Protein AF-A0A9N9I442-F1 (afdb_monomer)

Organism: NCBI:txid1433469

Solvent-accessible surface area (backbone atoms only — not comparable to full-atom values): 19842 Å² total; per-residue (Å²): 132,86,50,49,64,60,51,36,54,52,50,50,54,40,41,77,74,67,53,76,87,42,53,60,56,52,46,52,51,47,57,76,35,41,98,44,36,94,80,47,38,68,45,53,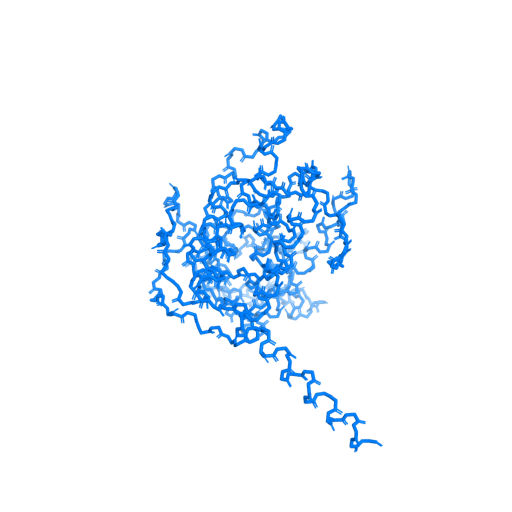51,53,26,52,52,66,73,42,75,90,55,53,72,68,57,47,51,25,47,36,48,42,51,68,38,32,46,89,44,85,60,72,60,55,55,55,58,54,49,50,39,61,74,54,42,94,51,27,71,58,41,56,43,51,23,51,50,57,49,50,60,52,50,56,58,66,44,74,82,68,71,93,69,81,83,73,95,55,101,81,66,86,82,80,77,87,56,74,46,74,63,77,46,19,68,37,51,54,47,44,42,60,74,73,43,55,75,91,35,68,62,37,45,54,53,47,51,47,45,48,53,21,55,47,23,50,46,42,40,65,72,67,70,58,40,81,79,48,66,82,38,66,82,53,46,60,55,52,54,34,52,49,38,50,52,50,53,73,69,57,83,82,53,72,84,50,48,79,66,48,31,55,38,71,50,58,89,62,48,38,60,40,59,33,26,47,54,25,54,72,72,74,41,86,57,79,46,78,78,67,61,88,62,90,68,89,56,82,57,64,79,83,80,82,73,79,86,68,84,82,84,77,56,70,69,59,55,50,52,43,51,55,50,52,52,52,50,50,51,50,51,68,74,49,53,87,74,38,71,87,69,34,27,71,58,37,49,50,54,50,53,58,49,48,55,53,39,52,77,72,41,54,58,60,56,48,50,53,52,52,53,53,53,51,53,54,53,51,59,56,63,74,76,110

Nearest PDB structures (foldseek):
  3e4b-assembly4_D  TM=2.519E-01  e=5.902E+00  Pseudomonas fluorescens

Structure (mmCIF, N/CA/C/O backbone):
data_AF-A0A9N9I442-F1
#
_entry.id   AF-A0A9N9I442-F1
#
loop_
_atom_site.group_PDB
_atom_site.id
_atom_site.type_symbol
_atom_site.label_atom_id
_atom_site.label_alt_id
_atom_site.label_comp_id
_atom_site.label_asym_id
_atom_site.label_entity_id
_atom_site.label_seq_id
_atom_site.pdbx_PDB_ins_code
_atom_site.Cartn_x
_atom_site.Cartn_y
_atom_site.Cartn_z
_atom_site.occupancy
_atom_site.B_iso_or_equiv
_atom_site.auth_seq_id
_atom_site.auth_comp_id
_atom_site.auth_asym_id
_atom_site.auth_atom_id
_atom_site.pdbx_PDB_model_num
ATOM 1 N N . MET A 1 1 ? 16.700 -9.754 -34.962 1.00 76.06 1 MET A N 1
ATOM 2 C CA . MET A 1 1 ? 16.519 -8.808 -33.835 1.00 76.06 1 MET A CA 1
ATOM 3 C C . MET A 1 1 ? 17.785 -7.990 -33.701 1.00 76.06 1 MET A C 1
ATOM 5 O O . MET A 1 1 ? 18.840 -8.604 -33.821 1.00 76.06 1 MET A O 1
ATOM 9 N N . PRO A 1 2 ? 17.693 -6.672 -33.468 1.00 83.94 2 PRO A N 1
ATOM 10 C CA . PRO A 1 2 ? 18.871 -5.817 -33.449 1.00 83.94 2 PRO A CA 1
ATOM 11 C C . PRO A 1 2 ? 19.822 -6.203 -32.312 1.00 83.94 2 PRO A C 1
ATOM 13 O O . PRO A 1 2 ? 19.382 -6.611 -31.227 1.00 83.94 2 PRO A O 1
ATOM 16 N N . THR A 1 3 ? 21.125 -6.136 -32.564 1.00 90.19 3 THR A N 1
ATOM 17 C CA . THR A 1 3 ? 22.154 -6.378 -31.541 1.00 90.19 3 THR A CA 1
ATOM 18 C C . THR A 1 3 ? 22.274 -5.186 -30.587 1.00 90.19 3 THR A C 1
ATOM 20 O O . THR A 1 3 ? 21.888 -4.071 -30.923 1.00 90.19 3 THR A O 1
ATOM 23 N N . VAL A 1 4 ? 22.807 -5.398 -29.376 1.00 90.56 4 VAL A N 1
ATOM 24 C CA . VAL A 1 4 ? 23.055 -4.293 -28.421 1.00 90.56 4 VAL A CA 1
ATOM 25 C C . VAL A 1 4 ? 23.962 -3.232 -29.051 1.00 90.56 4 VAL A C 1
ATOM 27 O O . VAL A 1 4 ? 23.710 -2.043 -28.880 1.00 90.56 4 VAL A O 1
ATOM 30 N N . LYS A 1 5 ? 24.962 -3.666 -29.832 1.00 91.94 5 LYS A N 1
ATOM 31 C CA . LYS A 1 5 ? 25.870 -2.790 -30.578 1.00 91.94 5 LYS A CA 1
ATOM 32 C C . LYS A 1 5 ? 25.124 -1.944 -31.612 1.00 91.94 5 LYS A C 1
ATOM 34 O O . LYS A 1 5 ? 25.251 -0.732 -31.576 1.00 91.94 5 LYS A O 1
ATOM 39 N N . GLU A 1 6 ? 24.281 -2.556 -32.445 1.00 93.00 6 GLU A N 1
ATOM 40 C CA . GLU A 1 6 ? 23.463 -1.818 -33.423 1.00 93.00 6 GLU A CA 1
ATOM 41 C C . GLU A 1 6 ? 22.561 -0.767 -32.759 1.00 93.00 6 GLU A C 1
ATOM 43 O O . GLU A 1 6 ? 22.416 0.338 -33.277 1.00 93.00 6 GLU A O 1
ATOM 48 N N . ILE A 1 7 ? 21.962 -1.091 -31.606 1.00 92.06 7 ILE A N 1
ATOM 49 C CA . ILE A 1 7 ? 21.136 -0.135 -30.855 1.00 92.06 7 ILE A CA 1
ATOM 50 C C . ILE A 1 7 ? 22.005 1.005 -30.304 1.00 92.06 7 ILE A C 1
ATOM 52 O O . ILE A 1 7 ? 21.599 2.161 -30.385 1.00 92.06 7 ILE A O 1
ATOM 56 N N . ILE A 1 8 ? 23.192 0.704 -29.766 1.00 92.94 8 ILE A N 1
ATOM 57 C CA . ILE A 1 8 ? 24.133 1.721 -29.269 1.00 92.94 8 ILE A CA 1
ATOM 58 C C . ILE A 1 8 ? 24.573 2.649 -30.401 1.00 92.94 8 ILE A C 1
ATOM 60 O O . ILE A 1 8 ? 24.513 3.861 -30.221 1.00 92.94 8 ILE A O 1
ATOM 64 N N . ASP A 1 9 ? 24.959 2.106 -31.558 1.00 93.62 9 ASP A N 1
ATOM 65 C CA . ASP A 1 9 ? 25.427 2.890 -32.705 1.00 93.62 9 ASP A CA 1
ATOM 66 C C . ASP A 1 9 ? 24.344 3.891 -33.149 1.00 93.62 9 ASP A C 1
ATOM 68 O O . ASP A 1 9 ? 24.610 5.085 -33.292 1.00 93.62 9 ASP A O 1
ATOM 72 N N . ARG A 1 10 ? 23.082 3.444 -33.237 1.00 93.50 10 ARG A N 1
ATOM 73 C CA . ARG A 1 10 ? 21.939 4.321 -33.546 1.00 93.50 10 ARG A CA 1
ATOM 74 C C . ARG A 1 10 ? 21.633 5.338 -32.450 1.00 93.50 10 ARG A C 1
ATOM 76 O O . ARG A 1 10 ? 21.325 6.486 -32.757 1.00 93.50 10 ARG A O 1
ATOM 83 N N . LEU A 1 11 ? 21.712 4.955 -31.175 1.00 93.06 11 LEU A N 1
ATOM 84 C CA . LEU A 1 11 ? 21.540 5.904 -30.072 1.00 93.06 11 LEU A CA 1
ATOM 85 C C . LEU A 1 11 ? 22.638 6.973 -30.089 1.00 93.06 11 LEU A C 1
ATOM 87 O O . LEU A 1 11 ? 22.348 8.134 -29.817 1.00 93.06 11 LEU A O 1
ATOM 91 N N . GLN A 1 12 ? 23.868 6.611 -30.451 1.00 92.50 12 GLN A N 1
ATOM 92 C CA . GLN A 1 12 ? 24.980 7.548 -30.560 1.00 92.50 12 GLN A CA 1
ATOM 93 C C . GLN A 1 12 ? 24.790 8.531 -31.722 1.00 92.50 12 GLN A C 1
ATOM 95 O O . GLN A 1 12 ? 25.044 9.721 -31.553 1.00 92.50 12 GLN A O 1
ATOM 100 N N . GLU A 1 13 ? 24.287 8.065 -32.870 1.00 94.31 13 GLU A N 1
ATOM 101 C CA . GLU A 1 13 ? 23.871 8.943 -33.973 1.00 94.31 13 GLU A CA 1
ATOM 102 C C . GLU A 1 13 ? 22.811 9.952 -33.509 1.00 94.31 13 GLU A C 1
ATOM 104 O O . GLU A 1 13 ? 22.954 11.148 -33.751 1.00 94.31 13 GLU A O 1
ATOM 109 N N . LEU A 1 14 ? 21.785 9.497 -32.782 1.00 93.56 14 LEU A N 1
ATOM 110 C CA . LEU A 1 14 ? 20.742 10.377 -32.248 1.00 93.56 14 LEU A CA 1
ATOM 111 C C . LEU A 1 14 ? 21.300 11.389 -31.238 1.00 93.56 14 LEU A C 1
ATOM 113 O O . LEU A 1 14 ? 20.942 12.565 -31.300 1.00 93.56 14 LEU A O 1
ATOM 117 N N . LEU A 1 15 ? 22.189 10.962 -30.335 1.00 91.75 15 LEU A N 1
ATOM 118 C CA . LEU A 1 15 ? 22.870 11.852 -29.386 1.00 91.75 15 LEU A CA 1
ATOM 119 C C . LEU A 1 15 ? 23.632 12.966 -30.117 1.00 91.75 15 LEU A C 1
ATOM 121 O O . LEU A 1 15 ? 23.538 14.130 -29.731 1.00 91.75 15 LEU A O 1
ATOM 125 N N . ASN A 1 16 ? 24.331 12.629 -31.205 1.00 93.00 16 ASN A N 1
ATOM 126 C CA . ASN A 1 16 ? 25.058 13.603 -32.025 1.00 93.00 16 ASN A CA 1
ATOM 127 C C . ASN A 1 16 ? 24.121 14.606 -32.724 1.00 93.00 16 ASN A C 1
ATOM 129 O O . ASN A 1 16 ? 24.543 15.713 -33.047 1.00 93.00 16 ASN A O 1
ATOM 133 N N . LEU A 1 17 ? 22.851 14.240 -32.927 1.00 95.00 17 LEU A N 1
ATOM 134 C CA . LEU A 1 17 ? 21.798 15.109 -33.461 1.00 95.00 17 LEU A CA 1
ATOM 135 C C . LEU A 1 17 ? 21.053 15.904 -32.370 1.00 95.00 17 LEU A C 1
ATOM 137 O O . LEU A 1 17 ? 20.087 16.601 -32.673 1.00 95.00 17 LEU A O 1
ATOM 141 N N . GLY A 1 18 ? 21.480 15.815 -31.105 1.00 91.88 18 GLY A N 1
ATOM 142 C CA . GLY A 1 18 ? 20.891 16.552 -29.983 1.00 91.88 18 GLY A CA 1
ATOM 143 C C . GLY A 1 18 ? 19.766 15.820 -29.248 1.00 91.88 18 GLY A C 1
ATOM 144 O O . GLY A 1 18 ? 19.111 16.413 -28.391 1.00 91.88 18 GLY A O 1
ATOM 145 N N . PHE A 1 19 ? 19.532 14.536 -29.538 1.00 91.75 19 PHE A N 1
ATOM 146 C CA . PHE A 1 19 ? 18.636 13.715 -28.724 1.00 91.75 19 PHE A CA 1
ATOM 147 C C . PHE A 1 19 ? 19.164 13.620 -27.290 1.00 91.75 19 PHE A C 1
ATOM 149 O O . PHE A 1 19 ? 20.348 13.379 -27.074 1.00 91.75 19 PHE A O 1
ATOM 156 N N . ASN A 1 20 ? 18.279 13.754 -26.303 1.00 89.94 20 ASN A N 1
ATOM 157 C CA . ASN A 1 20 ? 18.624 13.575 -24.898 1.00 89.94 20 ASN A CA 1
ATOM 158 C C . ASN A 1 20 ? 17.823 12.399 -24.312 1.00 89.94 20 ASN A C 1
ATOM 160 O O . ASN A 1 20 ? 16.612 12.536 -24.114 1.00 89.94 20 ASN A O 1
ATOM 164 N N . PRO A 1 21 ? 18.455 11.248 -24.020 1.00 89.44 21 PRO A N 1
ATOM 165 C CA . PRO A 1 21 ? 17.778 10.079 -23.477 1.00 89.44 21 PRO A CA 1
ATOM 166 C C . PRO A 1 21 ? 17.504 10.293 -21.989 1.00 89.44 21 PRO A C 1
ATOM 168 O O . PRO A 1 21 ? 18.195 9.727 -21.144 1.00 89.44 21 PRO A O 1
ATOM 171 N N . THR A 1 22 ? 16.527 11.132 -21.645 1.00 93.81 22 THR A N 1
ATOM 172 C CA . THR A 1 22 ? 16.118 11.380 -20.254 1.00 93.81 22 THR A CA 1
ATOM 173 C C . THR A 1 22 ? 15.490 10.130 -19.627 1.00 93.81 22 THR A C 1
ATOM 175 O O . THR A 1 22 ? 15.156 9.167 -20.315 1.00 93.81 22 THR A O 1
ATOM 178 N N . ASN A 1 23 ? 15.343 10.106 -18.297 1.00 94.50 23 ASN A N 1
ATOM 179 C CA . ASN A 1 23 ? 14.738 8.958 -17.602 1.00 94.50 23 ASN A CA 1
ATOM 180 C C . ASN A 1 23 ? 13.305 8.692 -18.085 1.00 94.50 23 ASN A C 1
ATOM 182 O O . ASN A 1 23 ? 12.902 7.542 -18.227 1.00 94.50 23 ASN A O 1
ATOM 186 N N . GLU A 1 24 ? 12.570 9.771 -18.351 1.00 93.50 24 GLU A N 1
ATOM 187 C CA . GLU A 1 24 ? 11.225 9.752 -18.917 1.00 93.50 24 GLU A CA 1
ATOM 188 C C . GLU A 1 24 ? 11.213 9.104 -20.299 1.00 93.50 24 GLU A C 1
ATOM 190 O O . GLU A 1 24 ? 10.500 8.130 -20.501 1.00 93.50 24 GLU A O 1
ATOM 195 N N . VAL A 1 25 ? 12.081 9.556 -21.207 1.00 93.94 25 VAL A N 1
ATOM 196 C CA . VAL A 1 25 ? 12.161 9.003 -22.565 1.00 93.94 25 VAL A CA 1
ATOM 197 C C . VAL A 1 25 ? 12.494 7.510 -22.543 1.00 93.94 25 VAL A C 1
ATOM 199 O O . VAL A 1 25 ? 11.912 6.730 -23.294 1.00 93.94 25 VAL A O 1
ATOM 202 N N . ILE A 1 26 ? 13.407 7.083 -21.667 1.00 94.75 26 ILE A N 1
ATOM 203 C CA . ILE A 1 26 ? 13.744 5.661 -21.517 1.00 94.75 26 ILE A CA 1
ATOM 204 C C . ILE A 1 26 ? 12.524 4.864 -21.043 1.00 94.75 26 ILE A C 1
ATOM 206 O O . ILE A 1 26 ? 12.245 3.797 -21.587 1.00 94.75 26 ILE A O 1
ATOM 210 N N . LEU A 1 27 ? 11.787 5.370 -20.052 1.00 94.94 27 LEU A N 1
ATOM 211 C CA . LEU A 1 27 ? 10.569 4.725 -19.570 1.00 94.94 27 LEU A CA 1
ATOM 212 C C . LEU A 1 27 ? 9.494 4.644 -20.662 1.00 94.94 27 LEU A C 1
ATOM 214 O O . LEU A 1 27 ? 8.894 3.583 -20.828 1.00 94.94 27 LEU A O 1
ATOM 218 N N . ASP A 1 28 ? 9.274 5.721 -21.412 1.00 93.44 28 ASP A N 1
ATOM 219 C CA . ASP A 1 28 ? 8.287 5.769 -22.494 1.00 93.44 28 ASP A CA 1
ATOM 220 C C . ASP A 1 28 ? 8.635 4.752 -23.596 1.00 93.44 28 ASP A C 1
ATOM 222 O O . ASP A 1 28 ? 7.759 4.070 -24.130 1.00 93.44 28 ASP A O 1
ATOM 226 N N . ILE A 1 29 ? 9.928 4.550 -23.878 1.00 93.81 29 ILE A N 1
ATOM 227 C CA . ILE A 1 29 ? 10.396 3.475 -24.763 1.00 93.81 29 ILE A CA 1
ATOM 228 C C . ILE A 1 29 ? 10.062 2.098 -24.170 1.00 93.81 29 ILE A C 1
ATOM 230 O O . ILE A 1 29 ? 9.551 1.235 -24.883 1.00 93.81 29 ILE A O 1
ATOM 234 N N . LEU A 1 30 ? 10.300 1.859 -22.876 1.00 94.44 30 LEU A N 1
ATOM 235 C CA . LEU A 1 30 ? 9.930 0.583 -22.245 1.00 94.44 30 LEU A CA 1
ATOM 236 C C . LEU A 1 30 ? 8.417 0.328 -22.308 1.00 94.44 30 LEU A C 1
ATOM 238 O O . LEU A 1 30 ? 8.005 -0.804 -22.560 1.00 94.44 30 LEU A O 1
ATOM 242 N N . GLN A 1 31 ? 7.599 1.367 -22.125 1.00 92.06 31 GLN A N 1
ATOM 243 C CA . GLN A 1 31 ? 6.146 1.292 -22.276 1.00 92.06 31 GLN A CA 1
ATOM 244 C C . GLN A 1 31 ? 5.742 0.980 -23.721 1.00 92.06 31 GLN A C 1
ATOM 246 O O . GLN A 1 31 ? 4.912 0.103 -23.941 1.00 92.06 31 GLN A O 1
ATOM 251 N N . LEU A 1 32 ? 6.370 1.616 -24.716 1.00 93.19 32 LEU A N 1
ATOM 252 C CA . LEU A 1 32 ? 6.124 1.328 -26.134 1.00 93.19 32 LEU A CA 1
ATOM 253 C C . LEU A 1 32 ? 6.374 -0.151 -26.471 1.00 93.19 32 LEU A C 1
ATOM 255 O O . LEU A 1 32 ? 5.672 -0.743 -27.293 1.00 93.19 32 LEU A O 1
ATOM 259 N N . PHE A 1 33 ? 7.358 -0.766 -25.814 1.00 92.62 33 PHE A N 1
ATOM 260 C CA . PHE A 1 33 ? 7.697 -2.175 -25.984 1.00 92.62 33 PHE A CA 1
ATOM 261 C C . PHE A 1 33 ? 7.046 -3.108 -24.952 1.00 92.62 33 PHE A C 1
ATOM 263 O O . PHE A 1 33 ? 7.450 -4.268 -24.907 1.00 92.62 33 PHE A O 1
ATOM 270 N N . GLU A 1 34 ? 6.035 -2.682 -24.176 1.00 90.19 34 GLU A N 1
ATOM 271 C CA . GLU A 1 34 ? 5.492 -3.426 -23.018 1.00 90.19 34 GLU A CA 1
ATOM 272 C C . GLU A 1 34 ? 5.227 -4.919 -23.299 1.00 90.19 34 GLU A C 1
ATOM 274 O O . GLU A 1 34 ? 5.687 -5.793 -22.565 1.00 90.19 34 GLU A O 1
ATOM 279 N N . ASN A 1 35 ? 4.587 -5.234 -24.430 1.00 90.31 35 ASN A N 1
ATOM 280 C CA . ASN A 1 35 ? 4.194 -6.597 -24.806 1.00 90.31 35 ASN A CA 1
ATOM 281 C C . ASN A 1 35 ? 5.366 -7.422 -25.374 1.00 90.31 35 ASN A C 1
ATOM 283 O O . ASN A 1 35 ? 5.234 -8.612 -25.649 1.00 90.31 35 ASN A O 1
ATOM 287 N N . ARG A 1 36 ? 6.523 -6.788 -25.589 1.00 92.06 36 ARG A N 1
ATOM 288 C CA . ARG A 1 36 ? 7.737 -7.372 -26.178 1.00 92.06 36 ARG A CA 1
ATOM 289 C C . ARG A 1 36 ? 8.956 -7.253 -25.264 1.00 92.06 36 ARG A C 1
ATOM 291 O O . ARG A 1 36 ? 10.039 -7.681 -25.670 1.00 92.06 36 ARG A O 1
ATOM 298 N N . LEU A 1 37 ? 8.806 -6.733 -24.041 1.00 93.44 37 LEU A N 1
ATOM 299 C CA . LEU A 1 37 ? 9.912 -6.539 -23.096 1.00 93.44 37 LEU A CA 1
ATOM 300 C C . LEU A 1 37 ? 10.686 -7.833 -22.820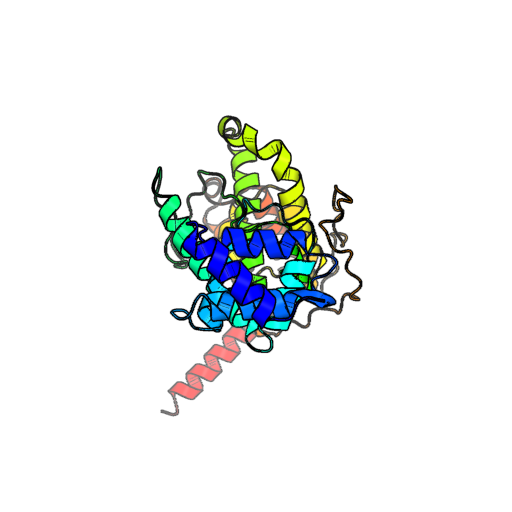 1.00 93.44 37 LEU A C 1
ATOM 302 O O . LEU A 1 37 ? 11.910 -7.803 -22.748 1.00 93.44 37 LEU A O 1
ATOM 306 N N . ASN A 1 38 ? 10.008 -8.983 -22.792 1.00 90.50 38 ASN A N 1
ATOM 307 C CA . ASN A 1 38 ? 10.656 -10.291 -22.636 1.00 90.50 38 ASN A CA 1
ATOM 308 C C . ASN A 1 38 ? 11.609 -10.666 -23.784 1.00 90.50 38 ASN A C 1
ATOM 310 O O . ASN A 1 38 ? 12.452 -11.539 -23.604 1.00 90.50 38 ASN A O 1
ATOM 314 N N . HIS A 1 39 ? 11.477 -10.040 -24.956 1.00 90.62 39 HIS A N 1
ATOM 315 C CA . HIS A 1 39 ? 12.300 -10.331 -26.130 1.00 90.62 39 HIS A CA 1
ATOM 316 C C . HIS A 1 39 ? 13.378 -9.274 -26.384 1.00 90.62 39 HIS A C 1
ATOM 318 O O . HIS A 1 39 ? 14.464 -9.616 -26.845 1.00 90.62 39 HIS A O 1
ATOM 324 N N . ILE A 1 40 ? 13.076 -7.995 -26.131 1.00 93.50 40 ILE A N 1
ATOM 325 C CA . ILE A 1 40 ? 13.961 -6.876 -26.495 1.00 93.50 40 ILE A CA 1
ATOM 326 C C . ILE A 1 40 ? 14.383 -5.997 -25.312 1.00 93.50 40 ILE A C 1
ATOM 328 O O . ILE A 1 40 ? 15.372 -5.276 -25.418 1.00 93.50 40 ILE A O 1
ATOM 332 N N . GLY A 1 41 ? 13.679 -6.066 -24.179 1.00 93.75 41 GLY A N 1
ATOM 333 C CA . GLY A 1 41 ? 13.849 -5.134 -23.064 1.00 93.75 41 GLY A CA 1
ATOM 334 C C . GLY A 1 41 ? 15.260 -5.140 -22.479 1.00 93.75 41 GLY A C 1
ATOM 335 O O . GLY A 1 41 ? 15.830 -4.079 -22.253 1.00 93.75 41 GLY A O 1
ATOM 336 N N . GLU A 1 42 ? 15.858 -6.319 -22.295 1.00 94.75 42 GLU A N 1
ATOM 337 C CA . GLU A 1 42 ? 17.231 -6.450 -21.784 1.00 94.75 42 GLU A CA 1
ATOM 338 C C . GLU A 1 42 ? 18.241 -5.726 -22.686 1.00 94.75 42 GLU A C 1
ATOM 340 O O . GLU A 1 42 ? 19.081 -4.967 -22.203 1.00 94.75 42 GLU A O 1
ATOM 345 N N . ARG A 1 43 ? 18.103 -5.871 -24.011 1.00 94.56 43 ARG A N 1
ATOM 346 C CA . ARG A 1 43 ? 18.974 -5.186 -24.977 1.00 94.56 43 ARG A CA 1
ATOM 347 C C . ARG A 1 43 ? 18.807 -3.673 -24.902 1.00 94.56 43 ARG A C 1
ATOM 349 O O . ARG A 1 43 ? 19.806 -2.966 -24.886 1.00 94.56 43 ARG A O 1
ATOM 356 N N . ILE A 1 44 ? 17.564 -3.195 -24.806 1.00 94.19 44 ILE A N 1
ATOM 357 C CA . ILE A 1 44 ? 17.253 -1.767 -24.649 1.00 94.19 44 ILE A CA 1
ATOM 358 C C . ILE A 1 44 ? 17.939 -1.204 -23.398 1.00 94.19 44 ILE A C 1
ATOM 360 O O . ILE A 1 44 ? 18.642 -0.198 -23.484 1.00 94.19 44 ILE A O 1
ATOM 364 N N . ILE A 1 45 ? 17.782 -1.868 -22.249 1.00 94.44 45 ILE A N 1
ATOM 365 C CA . ILE A 1 45 ? 18.384 -1.435 -20.983 1.00 94.44 45 ILE A CA 1
ATOM 366 C C . ILE A 1 45 ? 19.912 -1.409 -21.073 1.00 94.44 45 ILE A C 1
ATOM 368 O O . ILE A 1 45 ? 20.519 -0.393 -20.737 1.00 94.44 45 ILE A O 1
ATOM 372 N N . HIS A 1 46 ? 20.541 -2.477 -21.575 1.00 93.00 46 HIS A N 1
ATOM 373 C CA . HIS A 1 46 ? 21.997 -2.520 -21.719 1.00 93.00 46 HIS A CA 1
ATOM 374 C C . HIS A 1 46 ? 22.529 -1.416 -22.632 1.00 93.00 46 HIS A C 1
ATOM 376 O O . HIS A 1 46 ? 23.555 -0.809 -22.318 1.00 93.00 46 HIS A O 1
ATOM 382 N N . SER A 1 47 ? 21.831 -1.114 -23.728 1.00 93.69 47 SER A N 1
ATOM 383 C CA . SER A 1 47 ? 22.206 -0.013 -24.613 1.00 93.69 47 SER A CA 1
ATOM 384 C C . SER A 1 47 ? 22.126 1.341 -23.901 1.00 93.69 47 SER A C 1
ATOM 386 O O . SER A 1 47 ? 23.070 2.124 -23.997 1.00 93.69 47 SER A O 1
ATOM 388 N N . PHE A 1 48 ? 21.067 1.600 -23.125 1.00 94.25 48 PHE A N 1
ATOM 389 C CA . PHE A 1 48 ? 20.934 2.851 -22.368 1.00 94.25 48 PHE A CA 1
ATOM 390 C C . PHE A 1 48 ? 21.975 3.008 -21.256 1.00 94.25 48 PHE A C 1
ATOM 392 O O . PHE A 1 48 ? 22.539 4.090 -21.097 1.00 94.25 48 PHE A O 1
ATOM 399 N N . ILE A 1 49 ? 22.283 1.935 -20.529 1.00 92.31 49 ILE A N 1
ATOM 400 C CA . ILE A 1 49 ? 23.356 1.938 -19.525 1.00 92.31 49 ILE A CA 1
ATOM 401 C C . ILE A 1 49 ? 24.711 2.216 -20.196 1.00 92.31 49 ILE A C 1
ATOM 403 O O . ILE A 1 49 ? 25.505 3.004 -19.691 1.00 92.31 49 ILE A O 1
ATOM 407 N N . SER A 1 50 ? 24.958 1.635 -21.374 1.00 90.81 50 SER A N 1
ATOM 408 C CA . SER A 1 50 ? 26.228 1.793 -22.100 1.00 90.81 50 SER A CA 1
ATOM 409 C C . SER A 1 50 ? 26.487 3.224 -22.584 1.00 90.81 50 SER A C 1
ATOM 411 O O . SER A 1 50 ? 27.644 3.655 -22.627 1.00 90.81 50 SER A O 1
ATOM 413 N N . ILE A 1 51 ? 25.437 3.972 -22.943 1.00 90.12 51 ILE A N 1
ATOM 414 C CA . ILE A 1 51 ? 25.567 5.387 -23.328 1.00 90.12 51 ILE A CA 1
ATOM 415 C C . ILE A 1 51 ? 25.608 6.321 -22.107 1.00 90.12 51 ILE A C 1
ATOM 417 O O . ILE A 1 51 ? 26.216 7.387 -22.171 1.00 90.12 51 ILE A O 1
ATOM 421 N N . ARG A 1 52 ? 25.035 5.917 -20.966 1.00 88.62 52 ARG A N 1
ATOM 422 C CA . ARG A 1 52 ? 25.043 6.674 -19.702 1.00 88.62 52 ARG A CA 1
ATOM 423 C C . ARG A 1 52 ? 26.173 6.240 -18.768 1.00 88.62 52 ARG A C 1
ATOM 425 O O . ARG A 1 52 ? 25.956 5.828 -17.633 1.00 88.62 52 ARG A O 1
ATOM 432 N N . ARG A 1 53 ? 27.410 6.390 -19.235 1.00 80.06 53 ARG A N 1
ATOM 433 C CA . ARG A 1 53 ? 28.623 5.886 -18.558 1.00 80.06 53 ARG A CA 1
ATOM 434 C C . ARG A 1 53 ? 28.892 6.458 -17.158 1.00 80.06 53 ARG A C 1
ATOM 436 O O . ARG A 1 53 ? 29.721 5.912 -16.441 1.00 80.06 53 ARG A O 1
ATOM 443 N N . ASN A 1 54 ? 28.213 7.539 -16.780 1.00 85.50 54 ASN A N 1
ATOM 444 C CA . ASN A 1 54 ? 28.441 8.251 -15.521 1.00 85.50 54 ASN A CA 1
ATOM 445 C C . ASN A 1 54 ? 27.549 7.763 -14.367 1.00 85.50 54 ASN A C 1
ATOM 447 O O . ASN A 1 54 ? 27.659 8.290 -13.265 1.00 85.50 54 ASN A O 1
ATOM 451 N N . GLU A 1 55 ? 26.651 6.804 -14.605 1.00 90.31 55 GLU A N 1
ATOM 452 C CA . GLU A 1 55 ? 25.703 6.306 -13.602 1.00 90.31 55 GLU A CA 1
ATOM 453 C C . GLU A 1 55 ? 26.029 4.852 -13.234 1.00 90.31 55 GLU A C 1
ATOM 455 O O . GLU A 1 55 ? 26.385 4.036 -14.087 1.00 90.31 55 GLU A O 1
ATOM 460 N N . THR A 1 56 ? 25.880 4.500 -11.955 1.00 91.31 56 THR A N 1
ATOM 461 C CA . THR A 1 56 ? 25.929 3.085 -11.548 1.00 91.31 56 THR A CA 1
ATOM 462 C C . THR A 1 56 ? 24.662 2.349 -11.999 1.00 91.31 56 THR A C 1
ATOM 464 O O . THR A 1 56 ? 23.622 2.969 -12.220 1.00 91.31 56 THR A O 1
ATOM 467 N N . HIS A 1 57 ? 24.709 1.013 -12.084 1.00 90.56 57 HIS A N 1
ATOM 468 C CA . HIS A 1 57 ? 23.522 0.210 -12.418 1.00 90.56 57 HIS A CA 1
ATOM 469 C C . HIS A 1 57 ? 22.357 0.480 -11.452 1.00 90.56 57 HIS A C 1
ATOM 471 O O . HIS A 1 57 ? 21.231 0.710 -11.890 1.00 90.56 57 HIS A O 1
ATOM 477 N N . ASP A 1 58 ? 22.629 0.500 -10.144 1.00 93.38 58 ASP A N 1
ATOM 478 C CA . ASP A 1 58 ? 21.601 0.741 -9.128 1.00 93.38 58 ASP A CA 1
ATOM 479 C C . ASP A 1 58 ? 21.016 2.161 -9.258 1.00 93.38 58 ASP A C 1
ATOM 481 O O . ASP A 1 58 ? 19.800 2.344 -9.186 1.00 93.38 58 ASP A O 1
ATOM 485 N N . GLU A 1 59 ? 21.859 3.167 -9.517 1.00 94.06 59 GLU A N 1
ATOM 486 C CA . GLU A 1 59 ? 21.412 4.547 -9.730 1.00 94.06 59 GLU A CA 1
ATOM 487 C C . GLU A 1 59 ? 20.540 4.691 -10.982 1.00 94.06 59 GLU A C 1
ATOM 489 O O . GLU A 1 59 ? 19.508 5.368 -10.931 1.00 94.06 59 GLU A O 1
ATOM 494 N N . PHE A 1 60 ? 20.926 4.034 -12.079 1.00 95.38 60 PHE A N 1
ATOM 495 C CA . PHE A 1 60 ? 20.151 3.996 -13.313 1.00 95.38 60 PHE A CA 1
ATOM 496 C C . PHE A 1 60 ? 18.754 3.426 -13.050 1.00 95.38 60 PHE A C 1
ATOM 498 O O . PHE A 1 60 ? 17.751 4.098 -13.300 1.00 95.38 60 PHE A O 1
ATOM 505 N N . TYR A 1 61 ? 18.663 2.224 -12.470 1.00 96.25 61 TYR A N 1
ATOM 506 C CA . TYR A 1 61 ? 17.368 1.604 -12.190 1.00 96.25 61 TYR A CA 1
ATOM 507 C C . TYR A 1 61 ? 16.533 2.429 -11.219 1.00 96.25 61 TYR A C 1
ATOM 509 O O . TYR A 1 61 ? 15.341 2.603 -11.452 1.00 96.25 61 TYR A O 1
ATOM 517 N N . ARG A 1 62 ? 17.142 3.002 -10.179 1.00 95.88 62 ARG A N 1
ATOM 518 C CA . ARG A 1 62 ? 16.445 3.889 -9.243 1.00 95.88 62 ARG A CA 1
ATOM 519 C C . ARG A 1 62 ? 15.826 5.096 -9.941 1.00 95.88 62 ARG A C 1
ATOM 521 O O . ARG A 1 62 ? 14.692 5.457 -9.639 1.00 95.88 62 ARG A O 1
ATOM 528 N N . LYS A 1 63 ? 16.542 5.713 -10.885 1.00 94.81 63 LYS A N 1
ATOM 529 C CA . LYS A 1 63 ? 16.043 6.836 -11.693 1.00 94.81 63 LYS A CA 1
ATOM 530 C C . LYS A 1 63 ? 14.880 6.418 -12.597 1.00 94.81 63 LYS A C 1
ATOM 532 O O . LYS A 1 63 ? 13.879 7.129 -12.644 1.00 94.81 63 LYS A O 1
ATOM 537 N N . ILE A 1 64 ? 14.980 5.268 -13.268 1.00 95.88 64 ILE A N 1
ATOM 538 C CA . ILE A 1 64 ? 13.909 4.749 -14.138 1.00 95.88 64 ILE A CA 1
ATOM 539 C C . ILE A 1 64 ? 12.675 4.334 -13.327 1.00 95.88 64 ILE A C 1
ATOM 541 O O . ILE A 1 64 ? 11.556 4.692 -13.686 1.00 95.88 64 ILE A O 1
ATOM 545 N N . VAL A 1 65 ? 12.861 3.648 -12.197 1.00 96.69 65 VAL A N 1
ATOM 546 C CA . VAL A 1 65 ? 11.774 3.327 -11.262 1.00 96.69 65 VAL A CA 1
ATOM 547 C C . VAL A 1 65 ? 11.138 4.610 -10.732 1.00 96.69 65 VAL A C 1
ATOM 549 O O . VAL A 1 65 ? 9.919 4.727 -10.741 1.00 96.69 65 VAL A O 1
ATOM 552 N N . GLY A 1 66 ? 11.942 5.603 -10.345 1.00 94.62 66 GLY A N 1
ATOM 553 C CA . GLY A 1 66 ? 11.455 6.903 -9.887 1.00 94.62 66 GLY A CA 1
ATOM 554 C C . GLY A 1 66 ? 10.576 7.625 -10.912 1.00 94.62 66 GLY A C 1
ATOM 555 O O . GLY A 1 66 ? 9.648 8.323 -10.518 1.00 94.62 66 GLY A O 1
ATOM 556 N N . GLU A 1 67 ? 10.817 7.436 -12.213 1.00 94.38 67 GLU A N 1
ATOM 557 C CA . GLU A 1 67 ? 9.904 7.895 -13.266 1.00 94.38 67 GLU A CA 1
ATOM 558 C C . GLU A 1 67 ? 8.657 7.022 -13.388 1.00 94.38 67 GLU A C 1
ATOM 560 O O . GLU A 1 67 ? 7.571 7.561 -13.577 1.00 94.38 67 GLU A O 1
ATOM 565 N N . ALA A 1 68 ? 8.797 5.700 -13.273 1.00 94.81 68 ALA A N 1
ATOM 566 C CA . ALA A 1 68 ? 7.707 4.743 -13.447 1.00 94.81 68 ALA A CA 1
ATOM 567 C C . ALA A 1 68 ? 6.626 4.862 -12.369 1.00 94.81 68 ALA A C 1
ATOM 569 O O . ALA A 1 68 ? 5.457 4.613 -12.646 1.00 94.81 68 ALA A O 1
ATOM 570 N N . ILE A 1 69 ? 6.999 5.240 -11.146 1.00 94.38 69 ILE A N 1
ATOM 571 C CA . ILE A 1 69 ? 6.077 5.267 -10.003 1.00 94.38 69 ILE A CA 1
ATOM 572 C C . ILE A 1 69 ? 5.307 6.581 -9.857 1.00 94.38 69 ILE A C 1
ATOM 574 O O . ILE A 1 69 ? 4.367 6.631 -9.071 1.00 94.38 69 ILE A O 1
ATOM 578 N N . LYS A 1 70 ? 5.668 7.637 -10.596 1.00 91.50 70 LYS A N 1
ATOM 579 C CA . LYS A 1 70 ? 5.030 8.960 -10.483 1.00 91.50 70 LYS A CA 1
ATOM 580 C C . LYS A 1 70 ? 3.513 8.891 -10.670 1.00 91.50 70 LYS A C 1
ATOM 582 O O . LYS A 1 70 ? 3.030 8.118 -11.500 1.00 91.50 70 LYS A O 1
ATOM 587 N N . SER A 1 71 ? 2.771 9.713 -9.932 1.00 86.62 71 SER A N 1
ATOM 588 C CA . SER A 1 71 ? 1.303 9.741 -9.972 1.00 86.62 71 SER A CA 1
ATOM 589 C C . SER A 1 71 ? 0.730 10.308 -11.273 1.00 86.62 71 SER A C 1
ATOM 591 O O . SER A 1 71 ? -0.408 9.995 -11.618 1.00 86.62 71 SER A O 1
ATOM 593 N N . GLU A 1 72 ? 1.503 11.096 -12.028 1.00 84.31 72 GLU A N 1
ATOM 594 C CA . GLU A 1 72 ? 1.093 11.619 -13.337 1.00 84.31 72 GLU A CA 1
ATOM 595 C C . GLU A 1 72 ? 1.246 10.587 -14.469 1.00 84.31 72 GLU A C 1
ATOM 597 O O . GLU A 1 72 ? 0.742 10.797 -15.573 1.00 84.31 72 GLU A O 1
ATOM 602 N N . ARG A 1 73 ? 1.930 9.460 -14.221 1.00 85.12 73 ARG A N 1
ATOM 603 C CA . ARG A 1 73 ? 2.125 8.412 -15.229 1.00 85.12 73 ARG A CA 1
ATOM 604 C C . ARG A 1 73 ? 0.875 7.560 -15.379 1.00 85.12 73 ARG A C 1
ATOM 606 O O . ARG A 1 73 ? 0.364 6.997 -14.414 1.00 85.12 73 ARG A O 1
ATOM 613 N N . ASN A 1 74 ? 0.467 7.355 -16.627 1.00 76.75 74 ASN A N 1
ATOM 614 C CA . ASN A 1 74 ? -0.627 6.458 -16.983 1.00 76.75 74 ASN A CA 1
ATOM 615 C C . ASN A 1 74 ? -0.109 5.055 -17.344 1.00 76.75 74 ASN A C 1
ATOM 617 O O . ASN A 1 74 ? -0.246 4.591 -18.477 1.00 76.75 74 ASN A O 1
ATOM 621 N N . LEU A 1 75 ? 0.536 4.382 -16.388 1.00 82.25 75 LEU A N 1
ATOM 622 C CA . LEU A 1 75 ? 0.841 2.960 -16.536 1.00 82.25 75 LEU A CA 1
ATOM 623 C C . LEU A 1 75 ? -0.465 2.177 -16.422 1.00 82.25 75 LEU A C 1
ATOM 625 O O . LEU A 1 75 ? -1.034 2.112 -15.342 1.00 82.25 75 LEU A O 1
ATOM 629 N N . LYS A 1 76 ? -0.936 1.558 -17.505 1.00 78.75 76 LYS A N 1
ATOM 630 C CA . LYS A 1 76 ? -2.161 0.730 -17.478 1.00 78.75 76 LYS A CA 1
ATOM 631 C C . LYS A 1 76 ? -1.919 -0.710 -17.021 1.00 78.75 76 LYS A C 1
ATOM 633 O O . LYS A 1 76 ? -2.860 -1.449 -16.755 1.00 78.75 76 LYS A O 1
ATOM 638 N N . LYS A 1 77 ? -0.653 -1.118 -17.007 1.00 84.81 77 LYS A N 1
ATOM 639 C CA . LYS A 1 77 ? -0.202 -2.506 -16.997 1.00 84.81 77 LYS A CA 1
ATOM 640 C C . LYS A 1 77 ? 1.034 -2.653 -16.119 1.00 84.81 77 LYS A C 1
ATOM 642 O O . LYS A 1 77 ? 1.844 -1.734 -16.001 1.00 84.81 77 LYS A O 1
ATOM 647 N N . THR A 1 78 ? 1.180 -3.817 -15.495 1.00 90.00 78 THR A N 1
ATOM 648 C CA . THR A 1 78 ? 2.280 -4.090 -14.551 1.00 90.00 78 THR A CA 1
ATOM 649 C C . THR A 1 78 ? 3.544 -4.606 -15.238 1.00 90.00 78 THR A C 1
ATOM 651 O O . THR A 1 78 ? 4.564 -4.807 -14.592 1.00 90.00 78 THR A O 1
ATOM 654 N N . GLU A 1 79 ? 3.500 -4.811 -16.550 1.00 91.00 79 GLU A N 1
ATOM 655 C CA . GLU A 1 79 ? 4.519 -5.453 -17.374 1.00 91.00 79 GLU A CA 1
ATOM 656 C C . GLU A 1 79 ? 5.862 -4.728 -17.292 1.00 91.00 79 GLU A C 1
ATOM 658 O O . GLU A 1 79 ? 6.888 -5.377 -17.099 1.00 91.00 79 GLU A O 1
ATOM 663 N N . VAL A 1 80 ? 5.856 -3.392 -17.339 1.00 93.69 80 VAL A N 1
ATOM 664 C CA . VAL A 1 80 ? 7.071 -2.581 -17.156 1.00 93.69 80 VAL A CA 1
ATOM 665 C C . VAL A 1 80 ? 7.643 -2.761 -15.746 1.00 93.69 80 VAL A C 1
ATOM 667 O O . VAL A 1 80 ? 8.847 -2.949 -15.597 1.00 93.69 80 VAL A O 1
ATOM 670 N N . LEU A 1 81 ? 6.799 -2.768 -14.709 1.00 95.31 81 LEU A N 1
ATOM 671 C CA . LEU A 1 81 ? 7.234 -2.951 -13.318 1.00 95.31 81 LEU A CA 1
ATOM 672 C C . LEU A 1 81 ? 7.795 -4.360 -13.081 1.00 95.31 81 LEU A C 1
ATOM 674 O O . LEU A 1 81 ? 8.859 -4.505 -12.488 1.00 95.31 81 LEU A O 1
ATOM 678 N N . ASN A 1 82 ? 7.126 -5.390 -13.608 1.00 94.69 82 ASN A N 1
ATOM 679 C CA . ASN A 1 82 ? 7.587 -6.779 -13.573 1.00 94.69 82 ASN A CA 1
ATOM 680 C C . ASN A 1 82 ? 8.918 -6.950 -14.313 1.00 94.69 82 ASN A C 1
ATOM 682 O O . ASN A 1 82 ? 9.798 -7.675 -13.851 1.00 94.69 82 ASN A O 1
ATOM 686 N N . PHE A 1 83 ? 9.070 -6.283 -15.457 1.00 95.88 83 PHE A N 1
ATOM 687 C CA . PHE A 1 83 ? 10.313 -6.286 -16.214 1.00 95.88 83 PHE A CA 1
ATOM 688 C C . PHE A 1 83 ? 11.451 -5.628 -15.422 1.00 95.88 83 PHE A C 1
ATOM 690 O O . PHE A 1 83 ? 12.508 -6.239 -15.275 1.00 95.88 83 PHE A O 1
ATOM 697 N N . LEU A 1 84 ? 11.232 -4.435 -14.858 1.00 96.00 84 LEU A N 1
ATOM 698 C CA . LEU A 1 84 ? 12.231 -3.744 -14.034 1.00 96.00 84 LEU A CA 1
ATOM 699 C C . LEU A 1 84 ? 12.619 -4.571 -12.802 1.00 96.00 84 LEU A C 1
ATOM 701 O O . LEU A 1 84 ? 13.801 -4.751 -12.537 1.00 96.00 84 LEU A O 1
ATOM 705 N N . ASP A 1 85 ? 11.645 -5.140 -12.093 1.00 95.75 85 ASP A N 1
ATOM 706 C CA . ASP A 1 85 ? 11.878 -6.036 -10.956 1.00 95.75 85 ASP A CA 1
ATOM 707 C C . ASP A 1 85 ? 12.750 -7.242 -11.329 1.00 95.75 85 ASP A C 1
ATOM 709 O O . ASP A 1 85 ? 13.715 -7.548 -10.625 1.00 95.75 85 ASP A O 1
ATOM 713 N N . LYS A 1 86 ? 12.471 -7.881 -12.473 1.00 95.56 86 LYS A N 1
ATOM 714 C CA . LYS A 1 86 ? 13.285 -8.985 -12.992 1.00 95.56 86 LYS A CA 1
ATOM 715 C C . LYS A 1 86 ? 14.715 -8.541 -13.306 1.00 95.56 86 LYS A C 1
ATOM 717 O O . LYS A 1 86 ? 15.650 -9.257 -12.961 1.00 95.56 86 LYS A O 1
ATOM 722 N N . MET A 1 87 ? 14.878 -7.390 -13.957 1.00 94.81 87 MET A N 1
ATOM 723 C CA . MET A 1 87 ? 16.186 -6.866 -14.364 1.00 94.81 87 MET A CA 1
ATOM 724 C C . MET A 1 87 ? 17.050 -6.430 -13.174 1.00 94.81 87 MET A C 1
ATOM 726 O O . MET A 1 87 ? 18.266 -6.597 -13.206 1.00 94.81 87 MET A O 1
ATOM 730 N N . ILE A 1 88 ? 16.431 -5.897 -12.118 1.00 95.75 88 ILE A N 1
ATOM 731 C CA . ILE A 1 88 ? 17.126 -5.508 -10.885 1.00 95.75 88 ILE A CA 1
ATOM 732 C C . ILE A 1 88 ? 17.487 -6.743 -10.039 1.00 95.75 88 ILE A C 1
ATOM 734 O O . ILE A 1 88 ? 18.515 -6.766 -9.359 1.00 95.75 88 ILE A O 1
ATOM 738 N N . GLY A 1 89 ? 16.641 -7.776 -10.046 1.00 94.00 89 GLY A N 1
ATOM 739 C CA . GLY A 1 89 ? 16.891 -9.026 -9.334 1.00 94.00 89 GLY A CA 1
ATOM 740 C C . GLY A 1 89 ? 16.785 -8.888 -7.812 1.00 94.00 89 GLY A C 1
ATOM 741 O O . GLY A 1 89 ? 15.826 -8.329 -7.277 1.00 94.00 89 GLY A O 1
ATOM 742 N N . ASN A 1 90 ? 17.765 -9.420 -7.078 1.00 93.19 90 ASN A N 1
ATOM 743 C CA . ASN A 1 90 ? 17.732 -9.505 -5.610 1.00 93.19 90 ASN A CA 1
ATOM 744 C C . ASN A 1 90 ? 17.672 -8.139 -4.900 1.00 93.19 90 ASN A C 1
ATOM 746 O O . ASN A 1 90 ? 17.178 -8.058 -3.776 1.00 93.19 90 ASN A O 1
ATOM 750 N N . LYS A 1 91 ? 18.121 -7.063 -5.554 1.00 94.19 91 LYS A N 1
ATOM 751 C CA . LYS A 1 91 ? 18.057 -5.691 -5.029 1.00 94.19 91 LYS A CA 1
ATOM 752 C C . LYS A 1 91 ? 16.721 -4.991 -5.286 1.00 94.19 91 LYS A C 1
ATOM 754 O O . LYS A 1 91 ? 16.553 -3.860 -4.841 1.00 94.19 91 LYS A O 1
ATOM 759 N N . SER A 1 92 ? 15.768 -5.635 -5.970 1.00 93.62 92 SER A N 1
ATOM 760 C CA . SER A 1 92 ? 14.529 -4.996 -6.439 1.00 93.62 92 SER A CA 1
ATOM 761 C C . SER A 1 92 ? 13.804 -4.260 -5.314 1.00 93.62 92 SER A C 1
ATOM 763 O O . SER A 1 92 ? 13.602 -3.050 -5.392 1.00 93.62 92 SER A O 1
ATOM 765 N N . LYS A 1 93 ? 13.539 -4.946 -4.195 1.00 93.56 93 LYS A N 1
ATOM 766 C CA . LYS A 1 93 ? 12.880 -4.342 -3.027 1.00 93.56 93 LYS A CA 1
ATOM 767 C C . LYS A 1 93 ? 13.582 -3.063 -2.550 1.00 93.56 93 LYS A C 1
ATOM 769 O O . LYS A 1 93 ? 12.902 -2.092 -2.238 1.00 93.56 93 LYS A O 1
ATOM 774 N N . PHE A 1 94 ? 14.915 -3.067 -2.493 1.00 94.44 94 PHE A N 1
ATOM 775 C CA . PHE A 1 94 ? 15.702 -1.916 -2.050 1.00 94.44 94 PHE A CA 1
ATOM 776 C C . PHE A 1 94 ? 15.611 -0.755 -3.046 1.00 94.44 94 PHE A C 1
ATOM 778 O O . PHE A 1 94 ? 15.318 0.360 -2.635 1.00 94.44 94 PHE A O 1
ATOM 785 N N . ILE A 1 95 ? 15.776 -1.010 -4.348 1.00 95.88 95 ILE A N 1
ATOM 786 C CA . ILE A 1 95 ? 15.717 0.044 -5.375 1.00 95.88 95 ILE A CA 1
ATOM 787 C C . ILE A 1 95 ? 14.322 0.671 -5.463 1.00 95.88 95 ILE A C 1
ATOM 789 O O . ILE A 1 95 ? 14.204 1.893 -5.547 1.00 95.88 95 ILE A O 1
ATOM 793 N N . PHE A 1 96 ? 13.264 -0.143 -5.420 1.00 96.31 96 PHE A N 1
ATOM 794 C CA . PHE A 1 96 ? 11.895 0.371 -5.407 1.00 96.31 96 PHE A CA 1
ATOM 795 C C . PHE A 1 96 ? 11.609 1.194 -4.149 1.00 96.31 96 PHE A C 1
ATOM 797 O O . PHE A 1 96 ? 11.023 2.269 -4.256 1.00 96.31 96 PHE A O 1
ATOM 804 N N . MET A 1 97 ? 12.065 0.734 -2.981 1.00 94.00 97 MET A N 1
ATOM 805 C CA . MET A 1 97 ? 11.935 1.496 -1.740 1.00 94.00 97 MET A CA 1
ATOM 806 C C . MET A 1 97 ? 12.680 2.834 -1.812 1.00 94.00 97 MET A C 1
ATOM 808 O O . MET A 1 97 ? 12.103 3.875 -1.512 1.00 94.00 97 MET A O 1
ATOM 812 N N . ASP A 1 98 ? 13.939 2.822 -2.245 1.00 94.00 98 ASP A N 1
ATOM 813 C CA . ASP A 1 98 ? 14.765 4.027 -2.346 1.00 94.00 98 ASP A CA 1
ATOM 814 C C . ASP A 1 98 ? 14.143 5.044 -3.320 1.00 94.00 98 ASP A C 1
ATOM 816 O O . ASP A 1 98 ? 14.027 6.231 -3.018 1.00 94.00 98 ASP A O 1
ATOM 820 N N . ALA A 1 99 ? 13.614 4.580 -4.458 1.00 94.56 99 ALA A N 1
ATOM 821 C CA . ALA A 1 99 ? 12.876 5.431 -5.388 1.00 94.56 99 ALA A CA 1
ATOM 822 C C . ALA A 1 99 ? 11.608 6.046 -4.760 1.00 94.56 99 ALA A C 1
ATOM 824 O O . ALA A 1 99 ? 11.342 7.234 -4.966 1.00 94.56 99 ALA A O 1
ATOM 825 N N . MET A 1 100 ? 10.845 5.273 -3.975 1.00 93.31 100 MET A N 1
ATOM 826 C CA . MET A 1 100 ? 9.668 5.776 -3.255 1.00 93.31 100 MET A CA 1
ATOM 827 C C . MET A 1 100 ? 10.042 6.847 -2.225 1.00 93.31 100 MET A C 1
ATOM 829 O O . MET A 1 100 ? 9.377 7.882 -2.157 1.00 93.31 100 MET A O 1
ATOM 833 N N . LEU A 1 101 ? 11.106 6.627 -1.447 1.00 90.88 101 LEU A N 1
ATOM 834 C CA . LEU A 1 101 ? 11.577 7.572 -0.431 1.00 90.88 101 LEU A CA 1
ATOM 835 C C . LEU A 1 101 ? 12.083 8.874 -1.060 1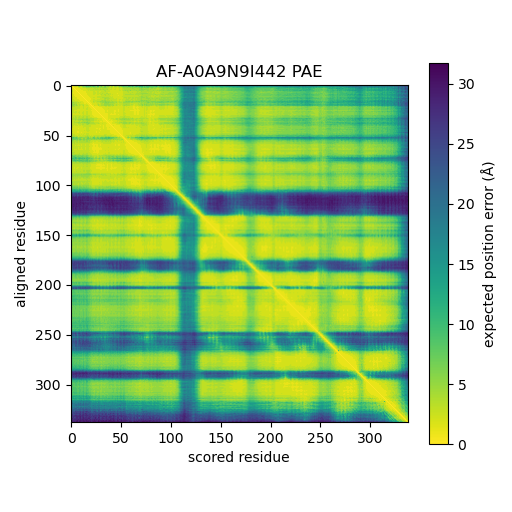.00 90.88 101 LEU A C 1
ATOM 837 O O . LEU A 1 101 ? 11.639 9.952 -0.667 1.00 90.88 101 LEU A O 1
ATOM 841 N N . LEU A 1 102 ? 12.907 8.787 -2.109 1.00 87.06 102 LEU A N 1
ATOM 842 C CA . LEU A 1 102 ? 13.383 9.963 -2.845 1.00 87.06 102 LEU A CA 1
ATOM 843 C C . LEU A 1 102 ? 12.236 10.773 -3.455 1.00 87.06 102 LEU A C 1
ATOM 845 O O . LEU A 1 102 ? 12.283 12.006 -3.490 1.00 87.06 102 LEU A O 1
ATOM 849 N N . PHE A 1 103 ? 11.206 10.101 -3.973 1.00 84.19 103 PHE A N 1
ATOM 850 C CA . PHE A 1 103 ? 10.036 10.793 -4.503 1.00 84.19 103 PHE A CA 1
ATOM 851 C C . PHE A 1 103 ? 9.237 11.468 -3.385 1.00 84.19 103 PHE A C 1
ATOM 853 O O . PHE A 1 103 ? 8.862 12.634 -3.525 1.00 84.19 103 PHE A O 1
ATOM 860 N N . ARG A 1 104 ? 9.043 10.781 -2.252 1.00 82.81 104 ARG A N 1
ATOM 861 C CA . ARG A 1 104 ? 8.377 11.330 -1.066 1.00 82.81 104 ARG A CA 1
ATOM 862 C C . ARG A 1 104 ? 9.069 12.606 -0.579 1.00 82.81 104 ARG A C 1
ATOM 864 O O . ARG A 1 104 ? 8.396 13.625 -0.450 1.00 82.81 104 ARG A O 1
ATOM 871 N N . GLU A 1 105 ? 10.390 12.597 -0.415 1.00 78.81 105 GLU A N 1
ATOM 872 C CA . GLU A 1 105 ? 11.172 13.774 0.003 1.00 78.81 105 GLU A CA 1
ATOM 873 C C . GLU A 1 105 ? 11.045 14.952 -0.980 1.00 78.81 105 GLU A C 1
ATOM 875 O O . GLU A 1 105 ? 10.864 16.110 -0.584 1.00 78.81 105 GLU A O 1
ATOM 880 N N . LYS A 1 106 ? 11.063 14.671 -2.290 1.00 71.56 106 LYS A N 1
ATOM 881 C CA . LYS A 1 106 ? 10.847 15.696 -3.325 1.00 71.56 106 LYS A CA 1
ATOM 882 C C . LYS A 1 106 ? 9.422 16.246 -3.312 1.00 71.56 106 LYS A C 1
ATOM 884 O O . LYS A 1 106 ? 9.228 17.440 -3.542 1.00 71.56 106 LYS A O 1
ATOM 889 N N . SER A 1 107 ? 8.429 15.401 -3.048 1.00 62.78 107 SER A N 1
ATOM 890 C CA . SER A 1 107 ? 7.021 15.802 -2.982 1.00 62.78 107 SER A CA 1
ATOM 891 C C . SER A 1 107 ? 6.722 16.673 -1.756 1.00 62.78 107 SER A C 1
ATOM 893 O O . SER A 1 107 ? 6.023 17.677 -1.894 1.00 62.78 107 SER A O 1
ATOM 895 N N . SER A 1 108 ? 7.353 16.403 -0.603 1.00 55.91 108 SER A N 1
ATOM 896 C CA . SER A 1 108 ? 7.287 17.288 0.572 1.00 55.91 108 SER A CA 1
ATOM 897 C C . SER A 1 108 ? 7.887 18.672 0.303 1.00 55.91 108 SER A C 1
ATOM 899 O O . SER A 1 108 ? 7.420 19.662 0.856 1.00 55.91 108 SER A O 1
ATOM 901 N N . PHE A 1 109 ? 8.861 18.773 -0.609 1.00 33.59 109 PHE A N 1
ATOM 902 C CA . PHE A 1 109 ? 9.429 20.053 -1.045 1.00 33.59 109 PHE A CA 1
ATOM 903 C C . PHE A 1 109 ? 8.541 20.815 -2.044 1.00 33.59 109 PHE A C 1
ATOM 905 O O . PHE A 1 109 ? 8.537 22.043 -2.049 1.00 33.59 109 PHE A O 1
ATOM 912 N N . ARG A 1 110 ? 7.756 20.120 -2.880 1.00 34.00 110 ARG A N 1
ATOM 913 C CA . ARG A 1 110 ? 6.830 20.760 -3.841 1.00 34.00 110 ARG A CA 1
ATOM 914 C C . ARG A 1 110 ? 5.515 21.226 -3.213 1.00 34.00 110 ARG A C 1
ATOM 916 O O . ARG A 1 110 ? 4.839 22.059 -3.803 1.00 34.00 110 ARG A O 1
ATOM 923 N N . SER A 1 111 ? 5.182 20.762 -2.006 1.00 33.03 111 SER A N 1
ATOM 924 C CA . SER A 1 111 ? 4.078 21.308 -1.195 1.00 33.03 111 SER A CA 1
ATOM 925 C C . SER A 1 111 ? 4.387 22.701 -0.614 1.00 33.03 111 SER A C 1
ATOM 927 O O . SER A 1 111 ? 3.502 23.344 -0.048 1.00 33.03 111 SER A O 1
ATOM 929 N N . ILE A 1 112 ? 5.604 23.228 -0.804 1.00 32.91 112 ILE A N 1
ATOM 930 C CA . ILE A 1 112 ? 6.021 24.575 -0.381 1.00 32.91 112 ILE A CA 1
ATOM 931 C C . ILE A 1 112 ? 5.511 25.627 -1.392 1.00 32.91 112 ILE A C 1
ATOM 933 O O . ILE A 1 112 ? 6.260 26.388 -1.991 1.00 32.91 112 ILE A O 1
ATOM 937 N N . GLY A 1 113 ? 4.196 25.633 -1.600 1.00 29.12 113 GLY A N 1
ATOM 938 C CA . GLY A 1 113 ? 3.414 26.680 -2.265 1.00 29.12 113 GLY A CA 1
ATOM 939 C C . GLY A 1 113 ? 2.169 27.062 -1.455 1.00 29.12 113 GLY A C 1
ATOM 940 O O . GLY A 1 113 ? 1.266 27.708 -1.972 1.00 29.12 113 GLY A O 1
ATOM 941 N N . GLY A 1 114 ? 2.111 26.636 -0.190 1.00 30.31 114 GLY A N 1
ATOM 942 C CA . GLY A 1 114 ? 1.016 26.893 0.738 1.00 30.31 114 GLY A CA 1
ATOM 943 C C . GLY A 1 114 ? 1.016 25.837 1.838 1.00 30.31 114 GLY A C 1
ATOM 944 O O . GLY A 1 114 ? 0.658 24.692 1.599 1.00 30.31 114 GLY A O 1
ATOM 945 N N . THR A 1 115 ? 1.411 26.234 3.048 1.00 31.02 115 THR A N 1
ATOM 946 C CA . THR A 1 115 ? 1.415 25.448 4.301 1.00 31.02 115 THR A CA 1
ATOM 947 C C . THR A 1 115 ? 2.381 24.255 4.414 1.00 31.02 115 THR A C 1
ATOM 949 O O . THR A 1 115 ? 2.329 23.272 3.686 1.00 31.02 115 THR A O 1
ATOM 952 N N . LYS A 1 116 ? 3.254 24.349 5.429 1.00 33.81 116 LYS A N 1
ATOM 953 C CA . LYS A 1 116 ? 4.147 23.291 5.922 1.00 33.81 116 LYS A CA 1
ATOM 954 C C . LYS A 1 116 ? 3.348 22.021 6.243 1.00 33.81 116 LYS A C 1
ATOM 956 O O . LYS A 1 116 ? 2.578 22.033 7.201 1.00 33.81 116 LYS A O 1
ATOM 961 N N . ILE A 1 117 ? 3.607 20.919 5.538 1.00 37.09 117 ILE A N 1
ATOM 962 C CA . ILE A 1 117 ? 3.201 19.577 5.973 1.00 37.09 117 ILE A CA 1
ATOM 963 C C . ILE A 1 117 ? 4.446 18.694 6.158 1.00 37.09 117 ILE A C 1
ATOM 965 O O . ILE A 1 117 ? 5.038 18.187 5.213 1.00 37.09 117 ILE A O 1
ATOM 969 N N . ILE A 1 118 ? 4.806 18.576 7.440 1.00 36.22 118 ILE A N 1
ATOM 970 C CA . ILE A 1 118 ? 5.280 17.386 8.166 1.00 36.22 118 ILE A CA 1
ATOM 971 C C . ILE A 1 118 ? 6.497 16.657 7.574 1.00 36.22 118 ILE A C 1
ATOM 973 O O . ILE A 1 118 ? 6.397 15.597 6.961 1.00 36.22 118 ILE A O 1
ATOM 977 N N . ASN A 1 119 ? 7.679 17.168 7.926 1.00 28.78 119 ASN A N 1
ATOM 978 C CA . ASN A 1 119 ? 8.841 16.310 8.133 1.00 28.78 119 ASN A CA 1
ATOM 979 C C . ASN A 1 119 ? 8.684 15.590 9.478 1.00 28.78 119 ASN A C 1
ATOM 981 O O . ASN A 1 119 ? 8.400 16.221 10.495 1.00 28.78 119 ASN A O 1
ATOM 985 N N . SER A 1 120 ? 8.947 14.284 9.472 1.00 32.34 120 SER A N 1
ATOM 986 C CA . SER A 1 120 ? 8.966 13.369 10.619 1.00 32.34 120 SER A CA 1
ATOM 987 C C . SER A 1 120 ? 7.612 13.113 11.296 1.00 32.34 120 SER A C 1
ATOM 989 O O . SER A 1 120 ? 6.981 13.993 11.879 1.00 32.34 120 SER A O 1
ATOM 991 N N . VAL A 1 121 ? 7.197 11.846 11.272 1.00 34.81 121 VAL A N 1
ATOM 992 C CA . VAL A 1 121 ? 6.221 11.305 12.220 1.00 34.81 121 VAL A CA 1
ATOM 993 C C . VAL A 1 121 ? 6.904 11.292 13.589 1.00 34.81 121 VAL A C 1
ATOM 995 O O . VAL A 1 121 ? 7.564 10.332 13.971 1.00 34.81 121 VAL A O 1
ATOM 998 N N . GLN A 1 122 ? 6.818 12.416 14.291 1.00 29.70 122 GLN A N 1
ATOM 999 C CA . GLN A 1 122 ? 6.942 12.466 15.741 1.00 29.70 122 GLN A CA 1
ATOM 1000 C C . GLN A 1 122 ? 5.567 12.077 16.316 1.00 29.70 122 GLN A C 1
ATOM 1002 O O . GLN A 1 122 ? 4.571 12.638 15.857 1.00 29.70 122 GLN A O 1
ATOM 1007 N N . PRO A 1 123 ? 5.476 11.176 17.312 1.00 32.31 123 PRO A N 1
ATOM 1008 C CA . PRO A 1 123 ? 4.202 10.641 17.819 1.00 32.31 123 PRO A CA 1
ATOM 1009 C C . PRO A 1 123 ? 3.209 11.676 18.381 1.00 32.31 123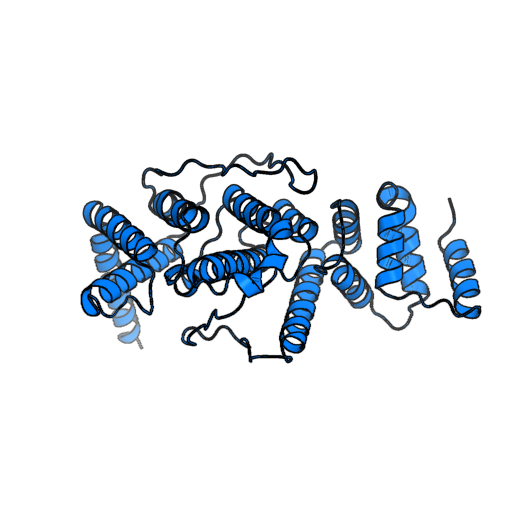 PRO A C 1
ATOM 1011 O O . PRO A 1 123 ? 2.062 11.330 18.628 1.00 32.31 123 PRO A O 1
ATOM 1014 N N . ASN A 1 124 ? 3.625 12.934 18.577 1.00 30.81 124 ASN A N 1
ATOM 1015 C CA . ASN A 1 124 ? 2.866 13.950 19.315 1.00 30.81 124 ASN A CA 1
ATOM 1016 C C . ASN A 1 124 ? 2.588 15.251 18.532 1.00 30.81 124 ASN A C 1
ATOM 1018 O O . ASN A 1 124 ? 2.198 16.252 19.137 1.00 30.81 124 ASN A O 1
ATOM 1022 N N . SER A 1 125 ? 2.792 15.303 17.210 1.00 32.94 125 SER A N 1
ATOM 1023 C CA . SER A 1 125 ? 2.445 16.508 16.441 1.00 32.94 125 SER A CA 1
ATOM 1024 C C . SER A 1 125 ? 0.964 16.493 16.039 1.00 32.94 125 SER A C 1
ATOM 1026 O O . SER A 1 125 ? 0.474 15.555 15.419 1.00 32.94 125 SER A O 1
ATOM 1028 N N . LYS A 1 126 ? 0.220 17.550 16.401 1.00 37.47 126 LYS A N 1
ATOM 1029 C CA . LYS A 1 126 ? -1.174 17.753 15.972 1.00 37.47 126 LYS A CA 1
ATOM 1030 C C . LYS A 1 126 ? -1.231 17.808 14.439 1.00 37.47 126 LYS A C 1
ATOM 1032 O O . LYS A 1 126 ? -0.845 18.811 13.842 1.00 37.47 126 LYS A O 1
ATOM 1037 N N . ILE A 1 127 ? -1.713 16.742 13.803 1.00 44.31 127 ILE A N 1
ATOM 1038 C CA . ILE A 1 127 ? -1.856 16.672 12.345 1.00 44.31 127 ILE A CA 1
ATOM 1039 C C . ILE A 1 127 ? -3.092 17.476 11.931 1.00 44.31 127 ILE A C 1
ATOM 1041 O O . ILE A 1 127 ? -4.226 17.114 12.266 1.00 44.31 127 ILE A O 1
ATOM 1045 N N . ASN A 1 128 ? -2.872 18.576 11.212 1.00 41.16 128 ASN A N 1
ATOM 1046 C CA . ASN A 1 128 ? -3.928 19.461 10.731 1.00 41.16 128 ASN A CA 1
ATOM 1047 C C . ASN A 1 128 ? -4.270 19.127 9.268 1.00 41.16 128 ASN A C 1
ATOM 1049 O O . ASN A 1 128 ? -3.629 19.620 8.342 1.00 41.16 128 ASN A O 1
ATOM 1053 N N . PHE A 1 129 ? -5.266 18.262 9.054 1.00 49.34 129 PHE A N 1
ATOM 1054 C CA . PHE A 1 129 ? -5.820 17.973 7.726 1.00 49.34 129 PHE A CA 1
ATOM 1055 C C . PHE A 1 129 ? -6.831 19.056 7.337 1.00 49.34 129 PHE A C 1
ATOM 1057 O O . PHE A 1 129 ? -8.033 18.819 7.353 1.00 49.34 129 PHE A O 1
ATOM 1064 N N . HIS A 1 130 ? -6.350 20.255 7.013 1.00 53.75 130 HIS A N 1
ATOM 1065 C CA . HIS A 1 130 ? -7.187 21.275 6.362 1.00 53.75 130 HIS A CA 1
ATOM 1066 C C . HIS A 1 130 ? -7.161 21.165 4.830 1.00 53.75 130 HIS A C 1
ATOM 1068 O O . HIS A 1 130 ? -7.752 21.985 4.142 1.00 53.75 130 HIS A O 1
ATOM 1074 N N . TYR A 1 131 ? -6.464 20.165 4.277 1.00 66.00 131 TYR A N 1
ATOM 1075 C CA . TYR A 1 131 ? -6.297 20.006 2.836 1.00 66.00 131 TYR A CA 1
ATOM 1076 C C . TYR A 1 131 ? -6.290 18.534 2.426 1.00 66.00 131 TYR A C 1
ATOM 1078 O O . TYR A 1 131 ? -5.802 17.665 3.155 1.00 66.00 131 TYR A O 1
ATOM 1086 N N . TYR A 1 132 ? -6.806 18.282 1.224 1.00 77.38 132 TYR A N 1
ATOM 1087 C CA . TYR A 1 132 ? -6.735 16.989 0.555 1.00 77.38 132 TYR A CA 1
ATOM 1088 C C . TYR A 1 132 ? -5.276 16.602 0.283 1.00 77.38 132 TYR A C 1
ATOM 1090 O O . TYR A 1 132 ? -4.514 17.377 -0.300 1.00 77.38 132 TYR A O 1
ATOM 1098 N N . LYS A 1 133 ? -4.906 15.377 0.663 1.00 84.69 133 LYS A N 1
ATOM 1099 C CA . LYS A 1 133 ? -3.612 14.773 0.351 1.00 84.69 133 LYS A CA 1
ATOM 1100 C C . LYS A 1 133 ? -3.791 13.805 -0.829 1.00 84.69 133 LYS A C 1
ATOM 1102 O O . LYS A 1 133 ? -4.450 12.785 -0.649 1.00 84.69 133 LYS A O 1
ATOM 1107 N N . PRO A 1 134 ? -3.232 14.082 -2.021 1.00 85.12 134 PRO A N 1
ATOM 1108 C CA . PRO A 1 134 ? -3.277 13.139 -3.133 1.00 85.12 134 PRO A CA 1
ATOM 1109 C C . PRO A 1 134 ? -2.328 11.956 -2.920 1.00 85.12 134 PRO A C 1
ATOM 1111 O O . PRO A 1 134 ? -1.329 12.066 -2.208 1.00 85.12 134 PRO A O 1
ATOM 1114 N N . LEU A 1 135 ? -2.608 10.856 -3.623 1.00 88.50 135 LEU A N 1
ATOM 1115 C CA . LEU A 1 135 ? -1.696 9.720 -3.729 1.00 88.50 135 LEU A CA 1
ATOM 1116 C C . LEU A 1 135 ? -0.349 10.163 -4.313 1.00 88.50 135 LEU A C 1
ATOM 1118 O O . LEU A 1 135 ? -0.304 10.893 -5.309 1.00 88.50 135 LEU A O 1
ATOM 1122 N N . LEU A 1 136 ? 0.745 9.685 -3.721 1.00 90.44 136 LEU A N 1
ATOM 1123 C CA . LEU A 1 136 ? 2.096 9.993 -4.189 1.00 90.44 136 LEU A CA 1
ATOM 1124 C C . LEU A 1 136 ? 2.442 9.273 -5.495 1.00 90.44 136 LEU A C 1
ATOM 1126 O O . LEU A 1 136 ? 3.166 9.818 -6.328 1.00 90.44 136 LEU A O 1
ATOM 1130 N N . PHE A 1 137 ? 1.923 8.063 -5.688 1.00 92.25 137 PHE A N 1
ATOM 1131 C CA . PHE A 1 137 ? 2.280 7.194 -6.805 1.00 92.25 137 PHE A CA 1
ATOM 1132 C C . PHE A 1 137 ? 1.081 6.901 -7.714 1.00 92.25 137 PHE A C 1
ATOM 1134 O O . PHE A 1 137 ? -0.057 7.249 -7.402 1.00 92.25 137 PHE A O 1
ATOM 1141 N N . ASN A 1 138 ? 1.314 6.276 -8.869 1.00 90.81 138 ASN A N 1
ATOM 1142 C CA . ASN A 1 138 ? 0.207 5.814 -9.712 1.00 90.81 138 ASN A CA 1
ATOM 1143 C C . ASN A 1 138 ? -0.442 4.527 -9.171 1.00 90.81 138 ASN A C 1
ATOM 1145 O O . ASN A 1 138 ? 0.186 3.716 -8.489 1.00 90.81 138 ASN A O 1
ATOM 1149 N N . LEU A 1 139 ? -1.715 4.320 -9.518 1.00 89.44 139 LEU A N 1
ATOM 1150 C CA . LEU A 1 139 ? -2.544 3.200 -9.042 1.00 89.44 139 LEU A CA 1
ATOM 1151 C C . LEU A 1 139 ? -1.978 1.829 -9.406 1.00 89.44 139 LEU A C 1
ATOM 1153 O O . LEU A 1 139 ? -1.997 0.909 -8.587 1.00 89.44 139 LEU A O 1
ATOM 1157 N N . THR A 1 140 ? -1.438 1.703 -10.616 1.00 90.19 140 THR A N 1
ATOM 1158 C CA . THR A 1 140 ? -0.830 0.461 -11.101 1.00 90.19 140 THR A CA 1
ATOM 1159 C C . THR A 1 140 ? 0.366 0.063 -10.254 1.00 90.19 140 THR A C 1
ATOM 1161 O O . THR A 1 140 ? 0.533 -1.118 -9.954 1.00 90.19 140 THR A O 1
ATOM 1164 N N . PHE A 1 141 ? 1.158 1.032 -9.794 1.00 93.38 141 PHE A N 1
ATOM 1165 C CA . PHE A 1 141 ? 2.260 0.769 -8.882 1.00 93.38 141 PHE A CA 1
ATOM 1166 C C . PHE A 1 141 ? 1.789 0.290 -7.502 1.00 93.38 141 PHE A C 1
ATOM 1168 O O . PHE A 1 141 ? 2.311 -0.710 -7.007 1.00 93.38 141 PHE A O 1
ATOM 1175 N N . TYR A 1 142 ? 0.769 0.920 -6.907 1.00 91.44 142 TYR A N 1
ATOM 1176 C CA . TYR A 1 142 ? 0.194 0.442 -5.641 1.00 91.44 142 TYR A CA 1
ATOM 1177 C C . TYR A 1 142 ? -0.337 -0.990 -5.757 1.00 91.44 142 TYR A C 1
ATOM 1179 O O . TYR A 1 142 ? -0.003 -1.856 -4.946 1.00 91.44 142 TYR A O 1
ATOM 1187 N N . ASN A 1 143 ? -1.125 -1.265 -6.799 1.00 87.81 143 ASN A N 1
ATOM 1188 C CA . ASN A 1 143 ? -1.653 -2.603 -7.038 1.00 87.81 143 ASN A CA 1
ATOM 1189 C C . ASN A 1 143 ? -0.526 -3.623 -7.297 1.00 87.81 143 ASN A C 1
ATOM 1191 O O . ASN A 1 143 ? -0.578 -4.758 -6.821 1.00 87.81 143 ASN A O 1
ATOM 1195 N N . TRP A 1 144 ? 0.539 -3.222 -7.991 1.00 91.00 144 TRP A N 1
ATOM 1196 C CA . TRP A 1 144 ? 1.703 -4.076 -8.199 1.00 91.00 144 TRP A CA 1
ATOM 1197 C C . TRP A 1 144 ? 2.433 -4.410 -6.891 1.00 91.00 144 TRP A C 1
ATOM 1199 O O . TRP A 1 144 ? 2.696 -5.589 -6.640 1.00 91.00 144 TRP A O 1
ATOM 1209 N N . ILE A 1 145 ? 2.701 -3.416 -6.028 1.00 91.25 145 ILE A N 1
ATOM 1210 C CA . ILE A 1 145 ? 3.338 -3.621 -4.712 1.00 91.25 145 ILE A CA 1
ATOM 1211 C C . ILE A 1 145 ? 2.587 -4.683 -3.916 1.00 91.25 145 ILE A C 1
ATOM 1213 O O . ILE A 1 145 ? 3.190 -5.587 -3.343 1.00 91.25 145 ILE A O 1
ATOM 1217 N N . LEU A 1 146 ? 1.267 -4.578 -3.903 1.00 81.81 146 LEU A N 1
ATOM 1218 C CA . LEU A 1 146 ? 0.373 -5.456 -3.167 1.00 81.81 146 LEU A CA 1
ATOM 1219 C C . LEU A 1 146 ? 0.391 -6.917 -3.619 1.00 81.81 146 LEU A C 1
ATOM 1221 O O . LEU A 1 146 ? 0.277 -7.842 -2.812 1.00 81.81 146 LEU A O 1
ATOM 1225 N N . VAL A 1 147 ? 0.493 -7.138 -4.927 1.00 84.06 147 VAL A N 1
ATOM 1226 C CA . VAL A 1 147 ? 0.595 -8.485 -5.493 1.00 84.06 147 VAL A CA 1
ATOM 1227 C C . VAL A 1 147 ? 1.992 -9.051 -5.237 1.00 84.06 147 VAL A C 1
ATOM 1229 O O . VAL A 1 147 ? 2.144 -10.225 -4.864 1.00 84.06 147 VAL A O 1
ATOM 1232 N N . LYS A 1 148 ? 3.011 -8.208 -5.431 1.00 86.94 148 LYS A N 1
ATOM 1233 C CA . LYS A 1 148 ? 4.422 -8.585 -5.414 1.00 86.94 148 LYS A CA 1
ATOM 1234 C C . LYS A 1 148 ? 4.943 -8.849 -4.007 1.00 86.94 148 LYS A C 1
ATOM 1236 O O . LYS A 1 148 ? 5.563 -9.887 -3.775 1.00 86.94 148 LYS A O 1
ATOM 1241 N N . PHE A 1 149 ? 4.714 -7.923 -3.088 1.00 86.19 149 PHE A N 1
ATOM 1242 C CA . PHE A 1 149 ? 5.274 -7.949 -1.748 1.00 86.19 149 PHE A CA 1
ATOM 1243 C C . PHE A 1 149 ? 4.248 -8.423 -0.725 1.00 86.19 149 PHE A C 1
ATOM 1245 O O . PHE A 1 149 ? 3.036 -8.358 -0.920 1.00 86.19 149 PHE A O 1
ATOM 1252 N N . THR A 1 150 ? 4.745 -8.939 0.392 1.00 79.81 150 THR A N 1
ATOM 1253 C CA . THR A 1 150 ? 3.901 -9.232 1.544 1.00 79.81 150 THR A CA 1
ATOM 1254 C C . THR A 1 150 ? 3.613 -7.917 2.275 1.00 79.81 150 THR A C 1
ATOM 1256 O O . THR A 1 150 ? 4.522 -7.162 2.564 1.00 79.81 150 THR A O 1
ATOM 1259 N N . GLU A 1 151 ? 2.366 -7.599 2.579 1.00 73.25 151 GLU A N 1
ATOM 1260 C CA . GLU A 1 151 ? 1.895 -7.457 3.965 1.00 73.25 151 GLU A CA 1
ATOM 1261 C C . GLU A 1 151 ? 2.881 -6.930 5.020 1.00 73.25 151 GLU A C 1
ATOM 1263 O O . GLU A 1 151 ? 2.831 -5.760 5.362 1.00 73.25 151 GLU A O 1
ATOM 1268 N N . ASN A 1 152 ? 3.805 -7.754 5.516 1.00 75.69 152 ASN A N 1
ATOM 1269 C CA . ASN A 1 152 ? 4.747 -7.339 6.564 1.00 75.69 152 ASN A CA 1
ATOM 1270 C C . ASN A 1 152 ? 5.991 -6.621 6.014 1.00 75.69 152 ASN A C 1
ATOM 1272 O O . ASN A 1 152 ? 6.923 -6.318 6.757 1.00 75.69 152 ASN A O 1
ATOM 1276 N N . SER A 1 153 ? 6.067 -6.407 4.703 1.00 85.88 153 SER A N 1
ATOM 1277 C CA . SER A 1 153 ? 7.173 -5.694 4.085 1.00 85.88 153 SER A CA 1
ATOM 1278 C C . SER A 1 153 ? 7.002 -4.192 4.264 1.00 85.88 153 SER A C 1
ATOM 1280 O O . SER A 1 153 ? 5.928 -3.628 4.071 1.00 85.88 153 SER A O 1
ATOM 1282 N N . GLU A 1 154 ? 8.111 -3.530 4.564 1.00 87.00 154 GLU A N 1
ATOM 1283 C CA . GLU A 1 154 ? 8.166 -2.078 4.709 1.00 87.00 154 GLU A CA 1
ATOM 1284 C C . GLU A 1 154 ? 7.602 -1.333 3.485 1.00 87.00 154 GLU A C 1
ATOM 1286 O O . GLU A 1 154 ? 6.912 -0.333 3.642 1.00 87.00 154 GLU A O 1
ATOM 1291 N N . ILE A 1 155 ? 7.830 -1.847 2.267 1.00 89.62 155 ILE A N 1
ATOM 1292 C CA . ILE A 1 155 ? 7.349 -1.219 1.025 1.00 89.62 155 ILE A CA 1
ATOM 1293 C C . ILE A 1 155 ? 5.821 -1.276 0.910 1.00 89.62 155 ILE A C 1
ATOM 1295 O O . ILE A 1 155 ? 5.192 -0.292 0.522 1.00 89.62 155 ILE A O 1
ATOM 1299 N N . ALA A 1 156 ? 5.212 -2.398 1.308 1.00 88.19 156 ALA A N 1
ATOM 1300 C CA . ALA A 1 156 ? 3.761 -2.532 1.357 1.00 88.19 156 ALA A CA 1
ATOM 1301 C C . ALA A 1 156 ? 3.153 -1.629 2.440 1.00 88.19 156 ALA A C 1
ATOM 1303 O O . ALA A 1 156 ? 2.143 -0.976 2.181 1.00 88.19 156 ALA A O 1
ATOM 1304 N N . ASN A 1 157 ? 3.800 -1.527 3.607 1.00 86.56 157 ASN A N 1
ATOM 1305 C CA . ASN A 1 157 ? 3.377 -0.633 4.688 1.00 86.56 157 ASN A CA 1
ATOM 1306 C C . ASN A 1 157 ? 3.448 0.842 4.280 1.00 86.56 157 ASN A C 1
ATOM 1308 O O . ASN A 1 157 ? 2.502 1.585 4.522 1.00 86.56 157 ASN A O 1
ATOM 1312 N N . LEU A 1 158 ? 4.528 1.270 3.618 1.00 89.06 158 LEU A N 1
ATOM 1313 C CA . LEU A 1 158 ? 4.663 2.647 3.136 1.00 89.06 158 LEU A CA 1
ATOM 1314 C C . LEU A 1 158 ? 3.559 2.988 2.132 1.00 89.06 158 LEU A C 1
ATOM 1316 O O . LEU A 1 158 ? 2.934 4.043 2.227 1.00 89.06 158 LEU A O 1
ATOM 1320 N N . ALA A 1 159 ? 3.290 2.070 1.207 1.00 90.94 159 ALA A N 1
ATOM 1321 C CA . ALA A 1 159 ? 2.233 2.217 0.221 1.00 90.94 159 ALA A CA 1
ATOM 1322 C C . ALA A 1 159 ? 0.834 2.266 0.869 1.00 90.94 159 ALA A C 1
ATOM 1324 O O . ALA A 1 159 ? 0.012 3.101 0.495 1.00 90.94 159 ALA A O 1
ATOM 1325 N N . PHE A 1 160 ? 0.580 1.422 1.878 1.00 89.44 160 PHE A N 1
ATOM 1326 C CA . PHE A 1 160 ? -0.678 1.434 2.626 1.00 89.44 160 PHE A CA 1
ATOM 1327 C C . PHE A 1 160 ? -0.874 2.730 3.414 1.00 89.44 160 PHE A C 1
ATOM 1329 O O . PHE A 1 160 ? -1.950 3.313 3.340 1.00 89.44 160 PHE A O 1
ATOM 1336 N N . ASN A 1 161 ? 0.156 3.209 4.117 1.00 89.94 161 ASN A N 1
ATOM 1337 C CA . ASN A 1 161 ? 0.094 4.467 4.866 1.00 89.94 161 ASN A CA 1
ATOM 1338 C C . ASN A 1 161 ? -0.286 5.631 3.954 1.00 89.94 161 ASN A C 1
ATOM 1340 O O . ASN A 1 161 ? -1.138 6.443 4.302 1.00 89.94 161 ASN A O 1
ATOM 1344 N N . ASP A 1 162 ? 0.307 5.687 2.762 1.00 91.19 162 ASP A N 1
ATOM 1345 C CA . ASP A 1 162 ? 0.019 6.755 1.818 1.00 91.19 162 ASP A CA 1
ATOM 1346 C C . ASP A 1 162 ? -1.437 6.736 1.322 1.00 91.19 162 ASP A C 1
ATOM 1348 O O . ASP A 1 162 ? -2.102 7.776 1.294 1.00 91.19 162 ASP A O 1
ATOM 1352 N N . ILE A 1 163 ? -1.963 5.547 1.012 1.00 92.00 163 ILE A N 1
ATOM 1353 C CA . ILE A 1 163 ? -3.366 5.356 0.622 1.00 92.00 163 ILE A CA 1
ATOM 1354 C C . ILE A 1 163 ? -4.313 5.671 1.772 1.00 92.00 163 ILE A C 1
ATOM 1356 O O . ILE A 1 163 ? -5.323 6.338 1.555 1.00 92.00 163 ILE A O 1
ATOM 1360 N N . LEU A 1 164 ? -4.002 5.205 2.982 1.00 91.81 164 LEU A N 1
ATOM 1361 C CA . LEU A 1 164 ? -4.817 5.444 4.164 1.00 91.81 164 LEU A CA 1
ATOM 1362 C C . LEU A 1 164 ? -4.895 6.942 4.463 1.00 91.81 164 LEU A C 1
ATOM 1364 O O . LEU A 1 164 ? -5.992 7.480 4.569 1.00 91.81 164 LEU A O 1
ATOM 1368 N N . GLU A 1 165 ? -3.757 7.636 4.517 1.00 90.81 165 GLU A N 1
ATOM 1369 C CA . GLU A 1 165 ? -3.707 9.088 4.721 1.00 90.81 165 GLU A CA 1
ATOM 1370 C C . GLU A 1 165 ? -4.494 9.838 3.636 1.00 90.81 165 GLU A C 1
ATOM 1372 O O . GLU A 1 165 ? -5.264 10.748 3.946 1.00 90.81 165 GLU A O 1
ATOM 1377 N N . THR A 1 166 ? -4.366 9.423 2.372 1.00 90.12 166 THR A N 1
ATOM 1378 C CA . THR A 1 166 ? -5.134 9.999 1.258 1.00 90.12 166 THR A CA 1
ATOM 1379 C C . THR A 1 166 ? -6.635 9.780 1.457 1.00 90.12 166 THR A C 1
ATOM 1381 O O . THR A 1 166 ? -7.421 10.727 1.387 1.00 90.12 166 THR A O 1
ATOM 1384 N N . ARG A 1 167 ? -7.053 8.553 1.786 1.00 90.69 167 ARG A N 1
ATOM 1385 C CA . ARG A 1 167 ? -8.460 8.184 1.981 1.00 90.69 167 ARG A CA 1
ATOM 1386 C C . ARG A 1 167 ? -9.098 8.878 3.189 1.00 90.69 167 ARG A C 1
ATOM 1388 O O . ARG A 1 167 ? -10.273 9.242 3.107 1.00 90.69 167 ARG A O 1
ATOM 1395 N N . ILE A 1 168 ? -8.335 9.076 4.265 1.00 90.44 168 ILE A N 1
ATOM 1396 C CA . ILE A 1 168 ? -8.739 9.845 5.449 1.00 90.44 168 ILE A CA 1
ATOM 1397 C C . ILE A 1 168 ? -8.878 11.325 5.090 1.00 90.44 168 ILE A C 1
ATOM 1399 O O . ILE A 1 168 ? -9.899 11.927 5.406 1.00 90.44 168 ILE A O 1
ATOM 1403 N N . SER A 1 169 ? -7.906 11.904 4.376 1.00 86.94 169 SER A N 1
ATOM 1404 C CA . SER A 1 169 ? -7.988 13.309 3.957 1.00 86.94 169 SER A CA 1
ATOM 1405 C C . SER A 1 169 ? -9.222 13.576 3.085 1.00 86.94 169 SER A C 1
ATOM 1407 O O . SER A 1 169 ? -9.884 14.593 3.262 1.00 86.94 169 SER A O 1
ATOM 1409 N N . LEU A 1 170 ? -9.591 12.625 2.215 1.00 86.75 170 LEU A N 1
ATOM 1410 C CA . LEU A 1 170 ? -10.818 12.693 1.419 1.00 86.75 170 LEU A CA 1
ATOM 1411 C C . LEU A 1 170 ? -12.083 12.722 2.271 1.00 86.75 170 LEU A C 1
ATOM 1413 O O . LEU A 1 170 ? -12.977 13.518 1.995 1.00 86.75 170 LEU A O 1
ATOM 1417 N N . ASP A 1 171 ? -12.166 11.850 3.275 1.00 88.06 171 ASP A N 1
ATOM 1418 C CA . ASP A 1 171 ? -13.313 11.812 4.181 1.00 88.06 171 ASP A CA 1
ATOM 1419 C C . ASP A 1 171 ? -13.434 13.123 4.970 1.00 88.06 171 ASP A C 1
ATOM 1421 O O . ASP A 1 171 ? -14.501 13.731 5.019 1.00 88.06 171 ASP A O 1
ATOM 1425 N N . ILE A 1 172 ? -12.323 13.628 5.510 1.00 83.94 172 ILE A N 1
ATOM 1426 C CA . ILE A 1 172 ? -12.304 14.908 6.228 1.00 83.94 172 ILE A CA 1
ATOM 1427 C C . ILE A 1 172 ? -12.784 16.045 5.311 1.00 83.94 172 ILE A C 1
ATOM 1429 O O . ILE A 1 172 ? -13.705 16.769 5.684 1.00 83.94 172 ILE A O 1
ATOM 1433 N N . CYS A 1 173 ? -12.247 16.158 4.091 1.00 80.81 173 CYS A N 1
ATOM 1434 C CA . CYS A 1 173 ? -12.665 17.177 3.122 1.00 80.81 173 CYS A CA 1
ATOM 1435 C C . CYS A 1 173 ? -14.149 17.080 2.722 1.00 80.81 173 CYS A C 1
ATOM 1437 O O . CYS A 1 173 ? -14.777 18.100 2.431 1.00 80.81 173 CYS A O 1
ATOM 1439 N N . GLN A 1 174 ? -14.725 15.873 2.691 1.00 78.75 174 GLN A N 1
ATOM 1440 C CA . GLN A 1 174 ? -16.159 15.676 2.455 1.00 78.75 174 GLN A CA 1
ATOM 1441 C C . GLN A 1 174 ? -17.009 16.198 3.617 1.00 78.75 174 GLN A C 1
ATOM 1443 O O . GLN A 1 174 ? -18.056 16.805 3.388 1.00 78.75 174 GLN A O 1
ATOM 1448 N N . ASN A 1 175 ? -16.540 16.018 4.852 1.00 74.38 175 ASN A N 1
ATOM 1449 C CA . ASN A 1 175 ? -17.280 16.393 6.054 1.00 74.38 175 ASN A CA 1
ATOM 1450 C C . ASN A 1 175 ? -17.181 17.896 6.395 1.00 74.38 175 ASN A C 1
ATOM 1452 O O . ASN A 1 175 ? -18.115 18.442 6.982 1.00 74.38 175 ASN A O 1
ATOM 1456 N N . THR A 1 176 ? -16.108 18.604 6.010 1.00 69.38 176 THR A N 1
ATOM 1457 C CA . THR A 1 176 ? -15.884 20.015 6.402 1.00 69.38 176 THR A CA 1
ATOM 1458 C C . THR A 1 176 ? -16.561 21.076 5.521 1.00 69.38 176 THR A C 1
ATOM 1460 O O . THR A 1 176 ? -16.365 22.266 5.752 1.00 69.38 176 THR A O 1
ATOM 1463 N N . LYS A 1 177 ? -17.376 20.710 4.518 1.00 57.59 177 LYS A N 1
ATOM 1464 C CA . LYS A 1 177 ? -17.988 21.642 3.531 1.00 57.59 177 LYS A CA 1
ATOM 1465 C C . LYS A 1 177 ? -16.996 22.518 2.737 1.00 57.59 177 LYS A C 1
ATOM 1467 O O . LYS A 1 177 ? -17.430 23.259 1.859 1.00 57.59 177 LYS A O 1
ATOM 1472 N N . GLU A 1 178 ? -15.682 22.356 2.913 1.00 56.06 178 GLU A N 1
ATOM 1473 C CA . GLU A 1 178 ? -14.627 22.917 2.043 1.00 56.06 178 GLU A CA 1
ATOM 1474 C C . GLU A 1 178 ? -14.573 22.234 0.663 1.00 56.06 178 GLU A C 1
ATOM 1476 O O . GLU A 1 178 ? -13.718 22.524 -0.175 1.00 56.06 178 GLU A O 1
ATOM 1481 N N . PHE A 1 179 ? -15.542 21.358 0.393 1.00 51.78 179 PHE A N 1
ATOM 1482 C CA . PHE A 1 179 ? -15.715 20.563 -0.815 1.00 51.78 179 PHE A CA 1
ATOM 1483 C C . PHE A 1 179 ? -15.665 21.367 -2.126 1.00 51.78 179 PHE A C 1
ATOM 1485 O O . PHE A 1 179 ? -15.356 20.815 -3.182 1.00 51.78 179 PHE A O 1
ATOM 1492 N N . SER A 1 180 ? -15.915 22.681 -2.091 1.00 51.41 180 SER A N 1
ATOM 1493 C CA . SER A 1 180 ? -15.752 23.566 -3.250 1.00 51.41 180 SER A CA 1
ATOM 1494 C C . SER A 1 180 ? -14.328 23.566 -3.825 1.00 51.41 180 SER A C 1
ATOM 1496 O O . SER A 1 180 ? -14.192 23.693 -5.041 1.00 51.41 180 SER A O 1
ATOM 1498 N N . SER A 1 181 ? -13.289 23.352 -3.006 1.00 51.81 181 SER A N 1
ATOM 1499 C CA . SER A 1 181 ? -11.899 23.168 -3.469 1.00 51.81 181 SER A CA 1
ATOM 1500 C C . SER A 1 181 ? -11.615 21.740 -3.972 1.00 51.81 181 SER A C 1
ATOM 1502 O O . SER A 1 181 ? -10.669 21.512 -4.722 1.00 51.81 181 SER A O 1
ATOM 1504 N N . CYS A 1 182 ? -12.479 20.782 -3.625 1.00 52.41 182 CYS A N 1
ATOM 1505 C CA . CYS A 1 182 ? -12.348 19.353 -3.915 1.00 52.41 182 CYS A CA 1
ATOM 1506 C C . CYS A 1 182 ? -13.100 18.897 -5.179 1.00 52.41 182 CYS A C 1
ATOM 1508 O O . CYS A 1 182 ? -13.108 17.709 -5.495 1.00 52.41 182 CYS A O 1
ATOM 1510 N N . LYS A 1 183 ? -13.705 19.810 -5.954 1.00 50.53 183 LYS A N 1
ATOM 1511 C CA . LYS A 1 183 ? -14.426 19.476 -7.202 1.00 50.53 183 LYS A CA 1
ATOM 1512 C C . LYS A 1 183 ? -13.572 18.722 -8.239 1.00 50.53 183 LYS A C 1
ATOM 1514 O O . LYS A 1 183 ? -14.118 17.947 -9.017 1.00 50.53 183 LYS A O 1
ATOM 1519 N N . PHE A 1 184 ? -12.246 18.882 -8.215 1.00 52.53 184 PHE A N 1
ATOM 1520 C CA . PHE A 1 184 ? -11.303 18.149 -9.078 1.00 52.53 184 PHE A CA 1
ATOM 1521 C C . PHE A 1 184 ? -11.131 16.662 -8.716 1.00 52.53 184 PHE A C 1
ATOM 1523 O O . PHE A 1 184 ? -10.507 15.914 -9.466 1.00 52.53 184 PHE A O 1
ATOM 1530 N N . ILE A 1 185 ? -11.680 16.216 -7.584 1.00 60.69 185 ILE A N 1
ATOM 1531 C CA . ILE A 1 185 ? -11.487 14.860 -7.061 1.00 60.69 185 ILE A CA 1
ATOM 1532 C C . ILE A 1 185 ? -12.453 13.857 -7.706 1.00 60.69 185 ILE A C 1
ATOM 1534 O O . ILE A 1 185 ? -12.166 12.668 -7.687 1.00 60.69 185 ILE A O 1
ATOM 1538 N N . GLY A 1 186 ? -13.548 14.298 -8.338 1.00 62.00 186 GLY A N 1
ATOM 1539 C CA . GLY A 1 186 ? -14.628 13.411 -8.800 1.00 62.00 186 GLY A CA 1
ATOM 1540 C C . GLY A 1 186 ? -14.166 12.194 -9.614 1.00 62.00 186 GLY A C 1
ATOM 1541 O O . GLY A 1 186 ? -14.569 11.078 -9.306 1.00 62.00 186 GLY A O 1
ATOM 1542 N N . ALA A 1 187 ? -13.262 12.383 -10.582 1.00 63.56 187 ALA A N 1
ATOM 1543 C CA . ALA A 1 187 ? -12.753 11.284 -11.411 1.00 63.56 187 ALA A CA 1
ATOM 1544 C C . ALA A 1 187 ? -11.787 10.343 -10.661 1.00 63.56 187 ALA A C 1
ATOM 1546 O O . ALA A 1 187 ? -11.794 9.143 -10.898 1.00 63.56 187 ALA A O 1
ATOM 1547 N N . LYS A 1 188 ? -10.986 10.872 -9.726 1.00 76.06 188 LYS A N 1
ATOM 1548 C CA . LYS A 1 188 ? -10.008 10.091 -8.943 1.00 76.06 188 LYS A CA 1
ATOM 1549 C C . LYS A 1 188 ? -10.581 9.535 -7.638 1.00 76.06 188 LYS A C 1
ATOM 1551 O O . LYS A 1 188 ? -9.944 8.717 -6.981 1.00 76.06 188 LYS A O 1
ATOM 1556 N N . PHE A 1 189 ? -11.769 9.979 -7.233 1.00 82.06 189 PHE A N 1
ATOM 1557 C CA . PHE A 1 189 ? -12.408 9.566 -5.988 1.00 82.06 189 PHE A CA 1
ATOM 1558 C C . PHE A 1 189 ? -12.632 8.057 -5.975 1.00 82.06 189 PHE A C 1
ATOM 1560 O O . PHE A 1 189 ? -12.173 7.364 -5.067 1.00 82.06 189 PHE A O 1
ATOM 1567 N N . THR A 1 190 ? -13.288 7.552 -7.021 1.00 84.75 190 THR A N 1
ATOM 1568 C CA . THR A 1 190 ? -13.593 6.129 -7.166 1.00 84.75 190 THR A CA 1
ATOM 1569 C C . THR A 1 190 ? -12.315 5.304 -7.193 1.00 84.75 190 THR A C 1
ATOM 1571 O O . THR A 1 190 ? -12.219 4.314 -6.475 1.00 84.75 190 THR A O 1
ATOM 1574 N N . GLU A 1 191 ? -11.291 5.765 -7.912 1.00 85.81 191 GLU A N 1
ATOM 1575 C CA . GLU A 1 191 ? -9.981 5.118 -7.974 1.00 85.81 191 GLU A CA 1
ATOM 1576 C C . GLU A 1 191 ? -9.309 4.986 -6.596 1.00 85.81 191 GLU A C 1
ATOM 1578 O O . GLU A 1 191 ? -8.795 3.918 -6.250 1.00 85.81 191 GLU A O 1
ATOM 1583 N N . ILE A 1 192 ? -9.339 6.055 -5.790 1.00 87.88 192 ILE A N 1
ATOM 1584 C CA . ILE A 1 192 ? -8.771 6.082 -4.435 1.00 87.88 192 ILE A CA 1
ATOM 1585 C C . ILE A 1 192 ? -9.562 5.166 -3.495 1.00 87.88 192 ILE A C 1
ATOM 1587 O O . ILE A 1 192 ? -8.981 4.403 -2.719 1.00 87.88 192 ILE A O 1
ATOM 1591 N N . CYS A 1 193 ? -10.893 5.202 -3.566 1.00 89.19 193 CYS A N 1
ATOM 1592 C CA . CYS A 1 193 ? -11.735 4.294 -2.795 1.00 89.19 193 CYS A CA 1
ATOM 1593 C C . CYS A 1 193 ? -11.491 2.833 -3.192 1.00 89.19 193 CYS A C 1
ATOM 1595 O O . CYS A 1 193 ? -11.372 1.972 -2.321 1.00 89.19 193 CYS A O 1
ATOM 1597 N N . ASN A 1 194 ? -11.376 2.552 -4.488 1.00 88.81 194 ASN A N 1
ATOM 1598 C CA . ASN A 1 194 ? -11.131 1.217 -5.016 1.00 88.81 194 ASN A CA 1
ATOM 1599 C C . ASN A 1 194 ? -9.760 0.691 -4.587 1.00 88.81 194 ASN A C 1
ATOM 1601 O O . ASN A 1 194 ? -9.688 -0.429 -4.083 1.00 88.81 194 ASN A O 1
ATOM 1605 N N . ILE A 1 195 ? -8.685 1.482 -4.696 1.00 88.50 195 ILE A N 1
ATOM 1606 C CA . ILE A 1 195 ? -7.365 1.018 -4.251 1.00 88.50 195 ILE A CA 1
ATOM 1607 C C . ILE A 1 195 ? -7.347 0.780 -2.737 1.00 88.50 195 ILE A C 1
ATOM 1609 O O . ILE A 1 195 ? -6.863 -0.260 -2.306 1.00 88.50 195 ILE A O 1
ATOM 1613 N N . PHE A 1 196 ? -7.969 1.641 -1.924 1.00 91.50 196 PHE A N 1
ATOM 1614 C CA . PHE A 1 196 ? -8.118 1.391 -0.485 1.00 91.50 196 PHE A CA 1
ATOM 1615 C C . PHE A 1 196 ? -8.819 0.049 -0.202 1.00 91.50 196 PHE A C 1
ATOM 1617 O O . PHE A 1 196 ? -8.312 -0.773 0.561 1.00 91.50 196 PHE A O 1
ATOM 1624 N N . LYS A 1 197 ? -9.934 -0.230 -0.888 1.00 89.94 197 LYS A N 1
ATOM 1625 C CA . LYS A 1 197 ? -10.660 -1.507 -0.775 1.00 89.94 197 LYS A CA 1
ATOM 1626 C C . LYS A 1 197 ? -9.806 -2.701 -1.199 1.00 89.94 197 LYS A C 1
ATOM 1628 O O . LYS A 1 197 ? -9.846 -3.741 -0.544 1.00 89.94 197 LYS A O 1
ATOM 1633 N N . VAL A 1 198 ? -9.009 -2.562 -2.262 1.00 87.19 198 VAL A N 1
ATOM 1634 C CA . VAL A 1 198 ? -8.043 -3.588 -2.684 1.00 87.19 198 VAL A CA 1
ATOM 1635 C C . VAL A 1 198 ? -7.055 -3.876 -1.554 1.00 87.19 198 VAL A C 1
ATOM 1637 O O . VAL A 1 198 ? -6.886 -5.039 -1.193 1.00 87.19 198 VAL A O 1
ATOM 1640 N N . TYR A 1 199 ? -6.466 -2.849 -0.935 1.00 86.88 199 TYR A N 1
ATOM 1641 C CA . TYR A 1 199 ? -5.582 -3.023 0.225 1.00 86.88 199 TYR A CA 1
ATOM 1642 C C . TYR A 1 199 ? -6.282 -3.762 1.366 1.00 86.88 199 TYR A C 1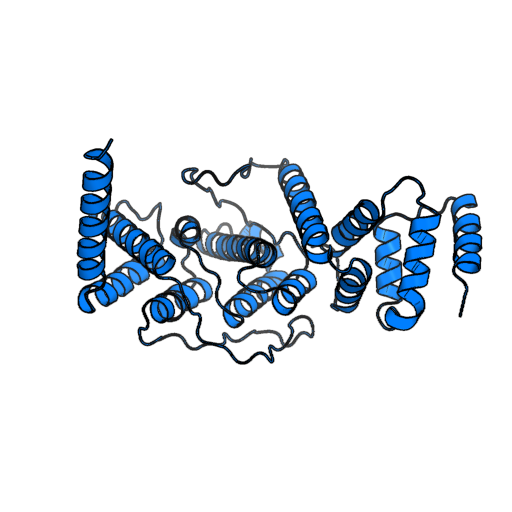
ATOM 1644 O O . TYR A 1 199 ? -5.732 -4.725 1.913 1.00 86.88 199 TYR A O 1
ATOM 1652 N N . CYS A 1 200 ? -7.520 -3.375 1.677 1.00 88.12 200 CYS A N 1
ATOM 1653 C CA . CYS A 1 200 ? -8.276 -4.030 2.731 1.00 88.12 200 CYS A CA 1
ATOM 1654 C C . CYS A 1 200 ? -8.540 -5.514 2.438 1.00 88.12 200 CYS A C 1
ATOM 1656 O O . CYS A 1 200 ? -8.394 -6.389 3.301 1.00 88.12 200 CYS A O 1
ATOM 1658 N N . ASN A 1 201 ? -8.865 -5.824 1.184 1.00 85.94 201 ASN A N 1
ATOM 1659 C CA . ASN A 1 201 ? -9.162 -7.176 0.722 1.00 85.94 201 ASN A CA 1
ATOM 1660 C C . ASN A 1 201 ? -7.980 -8.130 0.824 1.00 85.94 201 ASN A C 1
ATOM 1662 O O . ASN A 1 201 ? -8.190 -9.327 1.033 1.00 85.94 201 ASN A O 1
ATOM 1666 N N . ILE A 1 202 ? -6.759 -7.617 0.700 1.00 76.94 202 ILE A N 1
ATOM 1667 C CA . ILE A 1 202 ? -5.572 -8.459 0.617 1.00 76.94 202 ILE A CA 1
ATOM 1668 C C . ILE A 1 202 ? -5.191 -9.014 1.967 1.00 76.94 202 ILE A C 1
ATOM 1670 O O . ILE A 1 202 ? -4.923 -10.210 1.997 1.00 76.94 202 ILE A O 1
ATOM 1674 N N . LYS A 1 203 ? -5.147 -8.181 3.025 1.00 66.75 203 LYS A N 1
ATOM 1675 C CA . LYS A 1 203 ? -4.861 -8.582 4.422 1.00 66.75 203 LYS A CA 1
ATOM 1676 C C . LYS A 1 203 ? -4.743 -7.401 5.418 1.00 66.75 203 LYS A C 1
ATOM 1678 O O . LYS A 1 203 ? -3.931 -7.497 6.327 1.00 66.75 203 LYS A O 1
ATOM 1683 N N . ASN A 1 204 ? -5.541 -6.330 5.276 1.00 67.62 204 ASN A N 1
ATOM 1684 C CA . ASN A 1 204 ? -5.721 -5.241 6.271 1.00 67.62 204 ASN A CA 1
ATOM 1685 C C . ASN A 1 204 ? -4.502 -4.997 7.206 1.00 67.62 204 ASN A C 1
ATOM 1687 O O . ASN A 1 204 ? -4.398 -5.614 8.265 1.00 67.62 204 ASN A O 1
ATOM 1691 N N . PHE A 1 205 ? -3.568 -4.112 6.841 1.00 76.50 205 PHE A N 1
ATOM 1692 C CA . PHE A 1 205 ? -2.325 -3.877 7.610 1.00 76.50 205 PHE A CA 1
ATOM 1693 C C . PHE A 1 205 ? -2.426 -2.698 8.579 1.00 76.50 205 PHE A C 1
ATOM 1695 O O . PHE A 1 205 ? -1.473 -1.937 8.736 1.00 76.50 205 PHE A O 1
ATOM 1702 N N . PHE A 1 206 ? -3.582 -2.518 9.219 1.00 86.94 206 PHE A N 1
ATOM 1703 C CA . PHE A 1 206 ? -3.713 -1.470 10.225 1.00 86.94 206 PHE A CA 1
ATOM 1704 C C . PHE A 1 206 ? -2.752 -1.724 11.389 1.00 86.94 206 PHE A C 1
ATOM 1706 O O . PHE A 1 206 ? -2.601 -2.855 11.863 1.00 86.94 206 PHE A O 1
ATOM 1713 N N . ILE A 1 207 ? -2.118 -0.661 11.863 1.00 87.50 207 ILE A N 1
ATOM 1714 C CA . ILE A 1 207 ? -1.264 -0.665 13.051 1.00 87.50 207 ILE A CA 1
ATOM 1715 C C . ILE A 1 207 ? -1.742 0.413 14.019 1.00 87.50 207 ILE A C 1
ATOM 1717 O O . ILE A 1 207 ? -2.412 1.363 13.619 1.00 87.50 207 ILE A O 1
ATOM 1721 N N . VAL A 1 208 ? -1.387 0.271 15.293 1.00 90.25 208 VAL A N 1
ATOM 1722 C CA . VAL A 1 208 ? -1.838 1.162 16.372 1.00 90.25 208 VAL A CA 1
ATOM 1723 C C . VAL A 1 208 ? -1.532 2.631 16.079 1.00 90.25 208 VAL A C 1
ATOM 1725 O O . VAL A 1 208 ? -2.365 3.497 16.335 1.00 90.25 208 VAL A O 1
ATOM 1728 N N . SER A 1 209 ? -0.390 2.931 15.455 1.00 87.88 209 SER A N 1
ATOM 1729 C CA . SER A 1 209 ? -0.017 4.307 15.099 1.00 87.88 209 SER A CA 1
ATOM 1730 C C . SER A 1 209 ? -0.960 4.979 14.090 1.00 87.88 209 SER A C 1
ATOM 1732 O O . SER A 1 209 ? -0.948 6.203 13.972 1.00 87.88 209 SER A O 1
ATOM 1734 N N . HIS A 1 210 ? -1.815 4.223 13.390 1.00 90.12 210 HIS A N 1
ATOM 1735 C CA . HIS A 1 210 ? -2.856 4.790 12.529 1.00 90.12 210 HIS A CA 1
ATOM 1736 C C . HIS A 1 210 ? -4.014 5.408 13.312 1.00 90.12 210 HIS A C 1
ATOM 1738 O O . HIS A 1 210 ? -4.743 6.223 12.747 1.00 90.12 210 HIS A O 1
ATOM 1744 N N . LEU A 1 211 ? -4.205 5.046 14.586 1.00 90.50 211 LEU A N 1
ATOM 1745 C CA . LEU A 1 211 ? -5.362 5.477 15.375 1.00 90.50 211 LEU A CA 1
ATOM 1746 C C . LEU A 1 211 ? -5.473 7.000 15.470 1.00 90.50 211 LEU A C 1
ATOM 1748 O O . LEU A 1 211 ? -6.569 7.527 15.314 1.00 90.50 211 LEU A O 1
ATOM 1752 N N . GLU A 1 212 ? -4.359 7.720 15.621 1.00 86.69 212 GLU A N 1
ATOM 1753 C CA . GLU A 1 212 ? -4.374 9.190 15.682 1.00 86.69 212 GLU A CA 1
ATOM 1754 C C . GLU A 1 212 ? -4.940 9.840 14.411 1.00 86.69 212 GLU A C 1
ATOM 1756 O O . GLU A 1 212 ? -5.603 10.875 14.478 1.00 86.69 212 GLU A O 1
ATOM 1761 N N . LEU A 1 213 ? -4.727 9.216 13.250 1.00 86.81 213 LEU A N 1
ATOM 1762 C CA . LEU A 1 213 ? -5.321 9.657 11.988 1.00 86.81 213 LEU A CA 1
ATOM 1763 C C . LEU A 1 213 ? -6.803 9.274 11.917 1.00 86.81 213 LEU A C 1
ATOM 1765 O O . LEU A 1 213 ? -7.644 10.072 11.502 1.00 86.81 213 LEU A O 1
ATOM 1769 N N . LEU A 1 214 ? -7.119 8.047 12.334 1.00 91.44 214 LEU A N 1
ATOM 1770 C CA . LEU A 1 214 ? -8.452 7.459 12.241 1.00 91.44 214 LEU A CA 1
ATOM 1771 C C . LEU A 1 214 ? -9.471 8.116 13.178 1.00 91.44 214 LEU A C 1
ATOM 1773 O O . LEU A 1 214 ? -10.648 8.143 12.833 1.00 91.44 214 LEU A O 1
ATOM 1777 N N . LYS A 1 215 ? -9.039 8.722 14.295 1.00 91.38 215 LYS A N 1
ATOM 1778 C CA . LYS A 1 215 ? -9.913 9.463 15.227 1.00 91.38 215 LYS A CA 1
ATOM 1779 C C . LYS A 1 215 ? -10.847 10.450 14.526 1.00 91.38 215 LYS A C 1
ATOM 1781 O O . LYS A 1 215 ? -11.963 10.669 14.980 1.00 91.38 215 LYS A O 1
ATOM 1786 N N . LYS A 1 216 ? -10.399 11.064 13.428 1.00 87.69 216 LYS A N 1
ATOM 1787 C CA . LYS A 1 216 ? -11.138 12.110 12.699 1.00 87.69 216 LYS A CA 1
ATOM 1788 C C . LYS A 1 216 ? -12.093 11.566 11.632 1.00 87.69 216 LYS A C 1
ATOM 1790 O O . LYS A 1 216 ? -12.826 12.338 11.019 1.00 87.69 216 LYS A O 1
ATOM 1795 N N . VAL A 1 217 ? -12.075 10.261 11.390 1.00 90.88 217 VAL A N 1
ATOM 1796 C CA . VAL A 1 217 ? -12.797 9.619 10.291 1.00 90.88 217 VAL A CA 1
ATOM 1797 C C . VAL A 1 217 ? -14.258 9.400 10.650 1.00 90.88 217 VAL A C 1
ATOM 1799 O O . VAL A 1 217 ? -14.570 8.957 11.749 1.00 90.88 217 VAL A O 1
ATOM 1802 N N . SER A 1 218 ? -15.153 9.657 9.705 1.00 90.81 218 SER A N 1
ATOM 1803 C CA . SER A 1 218 ? -16.599 9.425 9.807 1.00 90.81 218 SER A CA 1
ATOM 1804 C C . SER A 1 218 ? -17.124 8.459 8.734 1.00 90.81 218 SER A C 1
ATOM 1806 O O . SER A 1 218 ? -18.288 8.051 8.775 1.00 90.81 218 SER A O 1
ATOM 1808 N N . HIS A 1 219 ? -16.306 8.087 7.746 1.00 92.44 219 HIS A N 1
ATOM 1809 C CA . HIS A 1 219 ? -16.754 7.199 6.677 1.00 92.44 219 HIS A CA 1
ATOM 1810 C C . HIS A 1 219 ? -16.734 5.716 7.073 1.00 92.44 219 HIS A C 1
ATOM 1812 O O . HIS A 1 219 ? -15.690 5.160 7.418 1.00 92.44 219 HIS A O 1
ATOM 1818 N N . GLU A 1 220 ? -17.865 5.034 6.883 1.00 92.56 220 GLU A N 1
ATOM 1819 C CA . GLU A 1 220 ? -18.032 3.614 7.227 1.00 92.56 220 GLU A CA 1
ATOM 1820 C C . GLU A 1 220 ? -17.104 2.685 6.439 1.00 92.56 220 GLU A C 1
ATOM 1822 O O . GLU A 1 220 ? -16.535 1.764 7.014 1.00 92.56 220 GLU A O 1
ATOM 1827 N N . ASP A 1 221 ? -16.872 2.950 5.147 1.00 90.75 221 ASP A N 1
ATOM 1828 C CA . ASP A 1 221 ? -15.900 2.173 4.357 1.00 90.75 221 ASP A CA 1
ATOM 1829 C C . ASP A 1 221 ? -14.483 2.165 4.944 1.00 90.75 221 ASP A C 1
ATOM 1831 O O . ASP A 1 221 ? -13.702 1.311 4.550 1.00 90.75 221 ASP A O 1
ATOM 1835 N N . ILE A 1 222 ? -14.126 3.091 5.840 1.00 93.62 222 ILE A N 1
ATOM 1836 C CA . ILE A 1 222 ? -12.831 3.082 6.534 1.00 93.62 222 ILE A CA 1
ATOM 1837 C C . ILE A 1 222 ? -12.974 2.417 7.908 1.00 93.62 222 ILE A C 1
ATOM 1839 O O . ILE A 1 222 ? -12.155 1.572 8.266 1.00 93.62 222 ILE A O 1
ATOM 1843 N N . LEU A 1 223 ? -14.013 2.785 8.665 1.00 95.19 223 LEU A N 1
ATOM 1844 C CA . LEU A 1 223 ? -14.210 2.334 10.045 1.00 95.19 223 LEU A CA 1
ATOM 1845 C C . LEU A 1 223 ? -14.607 0.857 10.127 1.00 95.19 223 LEU A C 1
ATOM 1847 O O . LEU A 1 223 ? -14.003 0.112 10.891 1.00 95.19 223 LEU A O 1
ATOM 1851 N N . ARG A 1 224 ? -15.551 0.390 9.306 1.00 95.12 224 ARG A N 1
ATOM 1852 C CA . ARG A 1 224 ? -16.061 -0.989 9.382 1.00 95.12 224 ARG A CA 1
ATOM 1853 C C . ARG A 1 224 ? -14.993 -2.046 9.087 1.00 95.12 224 ARG A C 1
ATOM 1855 O O . ARG A 1 224 ? -14.863 -2.976 9.880 1.00 95.12 224 ARG A O 1
ATOM 1862 N N . PRO A 1 225 ? -14.150 -1.925 8.039 1.00 94.19 225 PRO A N 1
ATOM 1863 C CA . PRO A 1 225 ? -13.061 -2.882 7.834 1.00 94.19 225 PRO A CA 1
ATOM 1864 C C . PRO A 1 225 ? -12.069 -2.950 9.001 1.00 94.19 225 PRO A C 1
ATOM 1866 O O . PRO A 1 225 ? -11.462 -4.001 9.213 1.00 94.19 225 PRO A O 1
ATOM 1869 N N . LEU A 1 226 ? -11.897 -1.851 9.742 1.00 94.69 226 LEU A N 1
ATOM 1870 C CA . LEU A 1 226 ? -11.066 -1.799 10.939 1.00 94.69 226 LEU A CA 1
ATOM 1871 C C . LEU A 1 226 ? -11.777 -2.437 12.141 1.00 94.69 226 LEU A C 1
ATOM 1873 O O . LEU A 1 226 ? -11.284 -3.422 12.679 1.00 94.69 226 LEU A O 1
ATOM 1877 N N . PHE A 1 227 ? -12.924 -1.900 12.548 1.00 95.75 227 PHE A N 1
ATOM 1878 C CA . PHE A 1 227 ? -13.586 -2.243 13.807 1.00 95.75 227 PHE A CA 1
ATOM 1879 C C . PHE A 1 227 ? -14.413 -3.524 13.737 1.00 95.75 227 PHE A C 1
ATOM 1881 O O . PHE A 1 227 ? -14.320 -4.353 14.629 1.00 95.75 227 PHE A O 1
ATOM 1888 N N . GLU A 1 228 ? -15.168 -3.730 12.661 1.00 95.19 228 GLU A N 1
ATOM 1889 C CA . GLU A 1 228 ? -16.098 -4.861 12.517 1.00 95.19 228 GLU A CA 1
ATOM 1890 C C . GLU A 1 228 ? -15.468 -6.094 11.845 1.00 95.19 228 GLU A C 1
ATOM 1892 O O . GLU A 1 228 ? -16.099 -7.149 11.722 1.00 95.19 228 GLU A O 1
ATOM 1897 N N . PHE A 1 229 ? -14.234 -5.968 11.354 1.00 92.56 229 PHE A N 1
ATOM 1898 C CA . PHE A 1 229 ? -13.505 -7.078 10.746 1.00 92.56 229 PHE A CA 1
ATOM 1899 C C . PHE A 1 229 ? -12.108 -7.232 11.333 1.00 92.56 229 PHE A C 1
ATOM 1901 O O . PHE A 1 229 ? -11.816 -8.261 11.930 1.00 92.56 229 PHE A O 1
ATOM 1908 N N . TYR A 1 230 ? -11.228 -6.247 11.140 1.00 91.62 230 TYR A N 1
ATOM 1909 C CA . TYR A 1 230 ? -9.815 -6.420 11.463 1.00 91.62 230 TYR A CA 1
ATOM 1910 C C . TYR A 1 230 ? -9.579 -6.629 12.958 1.00 91.62 230 TYR A C 1
ATOM 1912 O O . TYR A 1 230 ? -8.995 -7.640 13.320 1.00 91.62 230 TYR A O 1
ATOM 1920 N N . LEU A 1 231 ? -10.047 -5.718 13.813 1.00 92.81 231 LEU A N 1
ATOM 1921 C CA . LEU A 1 231 ? -9.823 -5.794 15.258 1.00 92.81 231 LEU A CA 1
ATOM 1922 C C . LEU A 1 231 ? -10.489 -7.031 15.872 1.00 92.81 231 LEU A C 1
ATOM 1924 O O . LEU A 1 231 ? -9.860 -7.707 16.678 1.00 92.81 231 LEU A O 1
ATOM 1928 N N . LEU A 1 232 ? -11.691 -7.404 15.424 1.00 93.06 232 LEU A N 1
ATOM 1929 C CA . LEU A 1 232 ? -12.334 -8.646 15.870 1.00 93.06 232 LEU A CA 1
ATOM 1930 C C . LEU A 1 232 ? -11.519 -9.888 15.469 1.00 93.06 232 LEU A C 1
ATOM 1932 O O . LEU A 1 232 ? -11.274 -10.745 16.312 1.00 93.06 232 LEU A O 1
ATOM 1936 N N . ASP A 1 233 ? -10.999 -9.953 14.236 1.00 89.31 233 ASP A N 1
ATOM 1937 C CA . ASP A 1 233 ? -10.124 -11.053 13.788 1.00 89.31 233 ASP A CA 1
ATOM 1938 C C . ASP A 1 233 ? -8.816 -11.126 14.604 1.00 89.31 233 ASP A C 1
ATOM 1940 O O . ASP A 1 233 ? -8.337 -12.223 14.890 1.00 89.31 233 ASP A O 1
ATOM 1944 N N . ILE A 1 234 ? -8.255 -9.985 15.044 1.00 88.56 234 ILE A N 1
ATOM 1945 C CA . ILE A 1 234 ? -7.084 -9.952 15.948 1.00 88.56 234 ILE A CA 1
ATOM 1946 C C . ILE A 1 234 ? -7.384 -10.663 17.265 1.00 88.56 234 ILE A C 1
ATOM 1948 O O . ILE A 1 234 ? -6.547 -11.422 17.763 1.00 88.56 234 ILE A O 1
ATOM 1952 N N . PHE A 1 235 ? -8.551 -10.401 17.842 1.00 90.44 235 PHE A N 1
ATOM 1953 C CA . PHE A 1 235 ? -8.960 -10.948 19.133 1.00 90.44 235 PHE A CA 1
ATOM 1954 C C . PHE A 1 235 ? -9.659 -12.303 19.016 1.00 90.44 235 PHE A C 1
ATOM 1956 O O . PHE A 1 235 ? -10.171 -12.807 20.003 1.00 90.44 235 PHE A O 1
ATOM 1963 N N . ASP A 1 236 ? -9.621 -12.930 17.835 1.00 90.62 236 ASP A N 1
ATOM 1964 C CA . ASP A 1 236 ? -10.280 -14.212 17.570 1.00 90.62 236 ASP A CA 1
ATOM 1965 C C . ASP A 1 236 ? -11.809 -14.174 17.809 1.00 90.62 236 ASP A C 1
ATOM 1967 O O . ASP A 1 236 ? -12.435 -15.208 18.044 1.00 90.62 236 ASP A O 1
ATOM 1971 N N . LEU A 1 237 ? -12.415 -12.988 17.680 1.00 92.31 237 LEU A N 1
ATOM 1972 C CA . LEU A 1 237 ? -13.846 -12.735 17.842 1.00 92.31 237 LEU A CA 1
ATOM 1973 C C . LEU A 1 237 ? -14.610 -12.843 16.506 1.00 92.31 237 LEU A C 1
ATOM 1975 O O . LEU A 1 237 ? -14.032 -12.635 15.431 1.00 92.31 237 LEU A O 1
ATOM 1979 N N . PRO A 1 238 ? -15.925 -13.140 16.528 1.00 92.38 238 PRO A N 1
ATOM 1980 C CA . PRO A 1 238 ? -16.738 -13.212 15.315 1.00 92.38 238 PRO A CA 1
ATOM 1981 C C . PRO A 1 238 ? -16.811 -11.869 14.575 1.00 92.38 238 PRO A C 1
ATOM 1983 O O . PRO A 1 238 ? -17.277 -10.872 15.114 1.00 92.38 238 PRO A O 1
ATOM 1986 N N . THR A 1 239 ? -16.407 -11.846 13.304 1.00 92.12 239 THR A N 1
ATOM 1987 C CA . THR A 1 239 ? -16.470 -10.635 12.470 1.00 92.12 239 THR A CA 1
ATOM 1988 C C . THR A 1 239 ? -17.899 -10.339 12.011 1.00 92.12 239 THR A C 1
ATOM 1990 O O . THR A 1 239 ? -18.575 -11.239 11.506 1.00 92.12 239 THR A O 1
ATOM 1993 N N . THR A 1 240 ? -18.326 -9.079 12.074 1.00 93.44 240 THR A N 1
ATOM 1994 C CA . THR A 1 240 ? -19.664 -8.631 11.639 1.00 93.44 240 THR A CA 1
ATOM 1995 C C . THR A 1 240 ? -19.653 -7.966 10.259 1.00 93.44 240 THR A C 1
ATOM 1997 O O . THR A 1 240 ? -20.682 -7.920 9.579 1.00 93.44 240 THR A O 1
ATOM 2000 N N . PHE A 1 241 ? -18.485 -7.529 9.779 1.00 92.12 241 PHE A N 1
ATOM 2001 C CA . PHE A 1 241 ? -18.320 -6.982 8.435 1.00 92.12 241 PHE A CA 1
ATOM 2002 C C . PHE A 1 241 ? -17.870 -8.039 7.424 1.00 92.12 241 PHE A C 1
ATOM 2004 O O . PHE A 1 241 ? -16.897 -8.770 7.621 1.00 92.12 241 PHE A O 1
ATOM 2011 N N . LYS A 1 242 ? -18.560 -8.098 6.280 1.00 89.06 242 LYS A N 1
ATOM 2012 C CA . LYS A 1 242 ? -18.275 -9.079 5.230 1.00 89.06 242 LYS A CA 1
ATOM 2013 C C . LYS A 1 242 ? -17.117 -8.627 4.342 1.00 89.06 242 LYS A C 1
ATOM 2015 O O . LYS A 1 242 ? -17.211 -7.629 3.634 1.00 89.06 242 LYS A O 1
ATOM 2020 N N . MET A 1 243 ? -16.073 -9.448 4.293 1.00 86.94 243 MET A N 1
ATOM 2021 C CA . MET A 1 243 ? -14.974 -9.339 3.329 1.00 86.94 243 MET A CA 1
ATOM 2022 C C . MET A 1 243 ? -15.117 -10.391 2.209 1.00 86.94 243 MET A C 1
ATOM 2024 O O . MET A 1 243 ? -15.622 -11.485 2.470 1.00 86.94 243 MET A O 1
ATOM 2028 N N . PRO A 1 244 ? -14.640 -10.127 0.975 1.00 88.44 244 PRO A N 1
ATOM 2029 C CA . PRO A 1 244 ? -13.986 -8.898 0.518 1.00 88.44 244 PRO A CA 1
ATOM 2030 C C . PRO A 1 244 ? 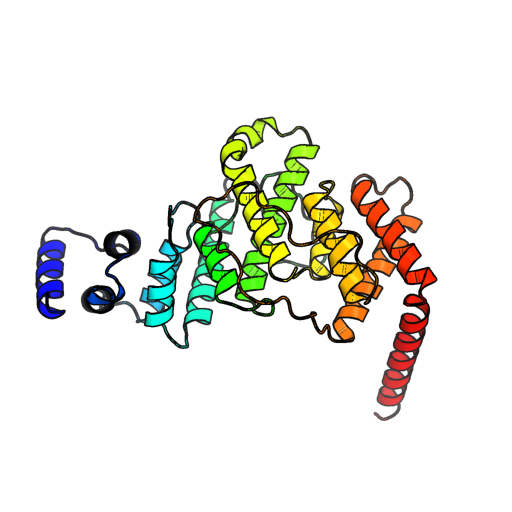-14.970 -7.742 0.258 1.00 88.44 244 PRO A C 1
ATOM 2032 O O . PRO A 1 244 ? -16.110 -7.961 -0.147 1.00 88.44 244 PRO A O 1
ATOM 2035 N N . MET A 1 245 ? -14.494 -6.509 0.437 1.00 89.19 245 MET A N 1
ATOM 2036 C CA . MET A 1 245 ? -15.166 -5.279 0.018 1.00 89.19 245 MET A CA 1
ATOM 2037 C C . MET A 1 245 ? -15.359 -5.254 -1.500 1.00 89.19 245 MET A C 1
ATOM 2039 O O . MET A 1 245 ? -14.453 -5.618 -2.257 1.00 89.19 245 MET A O 1
ATOM 2043 N N . GLN A 1 246 ? -16.518 -4.766 -1.942 1.00 87.12 246 GLN A N 1
ATOM 2044 C CA . GLN A 1 246 ? -16.840 -4.613 -3.361 1.00 87.12 246 GLN A CA 1
ATOM 2045 C C . GLN A 1 246 ? -16.129 -3.399 -3.970 1.00 87.12 246 GLN A C 1
ATOM 2047 O O . GLN A 1 246 ? -16.251 -2.274 -3.471 1.00 87.12 246 GLN A O 1
ATOM 2052 N N . ILE A 1 247 ? -15.407 -3.641 -5.062 1.00 85.31 247 ILE A N 1
ATOM 2053 C CA . ILE A 1 247 ? -14.729 -2.633 -5.885 1.00 85.31 247 ILE A CA 1
ATOM 2054 C C . ILE A 1 247 ? -15.717 -2.202 -6.972 1.00 85.31 247 ILE A C 1
ATOM 2056 O O . ILE A 1 247 ? -16.339 -3.062 -7.591 1.00 85.31 247 ILE A O 1
ATOM 2060 N N . ALA A 1 248 ? -15.907 -0.891 -7.142 1.00 75.94 248 ALA A N 1
ATOM 2061 C CA . ALA A 1 248 ? -16.961 -0.351 -8.004 1.00 75.94 248 ALA A CA 1
ATOM 2062 C C . ALA A 1 248 ? -16.626 -0.442 -9.504 1.00 75.94 248 ALA A C 1
ATOM 2064 O O . ALA A 1 248 ? -17.546 -0.542 -10.309 1.00 75.94 248 ALA A O 1
ATOM 2065 N N . ASP A 1 249 ? -15.336 -0.465 -9.857 1.00 67.06 249 ASP A N 1
ATOM 2066 C CA . ASP A 1 249 ? -14.866 -0.564 -11.243 1.00 67.06 249 ASP A CA 1
ATOM 2067 C C . ASP A 1 249 ? -14.214 -1.923 -11.530 1.00 67.06 249 ASP A C 1
ATOM 2069 O O . ASP A 1 249 ? -13.397 -2.414 -10.746 1.00 67.06 249 ASP A O 1
ATOM 2073 N N . ASP A 1 250 ? -14.535 -2.496 -12.694 1.00 52.47 250 ASP A N 1
ATOM 2074 C CA . ASP A 1 250 ? -13.880 -3.687 -13.272 1.00 52.47 250 ASP A CA 1
ATOM 2075 C C . ASP A 1 250 ? -12.779 -3.282 -14.273 1.00 52.47 250 ASP A C 1
ATOM 2077 O O . ASP A 1 250 ? -12.452 -4.023 -15.201 1.00 52.47 250 ASP A O 1
ATOM 2081 N N . ASP A 1 251 ? -12.207 -2.084 -14.107 1.00 57.06 251 ASP A N 1
ATOM 2082 C CA . ASP A 1 251 ? -11.041 -1.667 -14.878 1.00 57.06 251 ASP A CA 1
ATOM 2083 C C . ASP A 1 251 ? -9.894 -2.663 -14.658 1.00 57.06 251 ASP A C 1
ATOM 2085 O O . ASP A 1 251 ? -9.568 -3.043 -13.529 1.00 57.06 251 ASP A O 1
ATOM 2089 N N . ASN A 1 252 ? -9.219 -3.039 -15.750 1.00 56.44 252 ASN A N 1
ATOM 2090 C CA . ASN A 1 252 ? -8.094 -3.990 -15.768 1.00 56.44 252 ASN A CA 1
ATOM 2091 C C . ASN A 1 252 ? -6.885 -3.571 -14.895 1.00 56.44 252 ASN A C 1
ATOM 2093 O O . ASN A 1 252 ? -5.882 -4.283 -14.852 1.00 56.44 252 ASN A O 1
ATOM 2097 N N . ILE A 1 253 ? -6.959 -2.422 -14.216 1.00 62.22 253 ILE A N 1
ATOM 2098 C CA . ILE A 1 253 ? -5.944 -1.902 -13.299 1.00 62.22 253 ILE A CA 1
ATOM 2099 C C . ILE A 1 253 ? -5.869 -2.751 -12.026 1.00 62.22 253 ILE A C 1
ATOM 2101 O O . ILE A 1 253 ? -4.774 -2.931 -11.492 1.00 62.22 253 ILE A O 1
ATOM 2105 N N . TYR A 1 254 ? -6.991 -3.293 -11.537 1.00 66.12 254 TYR A N 1
ATOM 2106 C CA . TYR A 1 254 ? -7.037 -4.024 -10.268 1.00 66.12 254 TYR A CA 1
ATOM 2107 C C . TYR A 1 254 ? -6.872 -5.531 -10.485 1.00 66.12 254 TYR A C 1
ATOM 2109 O O . TYR A 1 254 ? -7.671 -6.193 -11.146 1.00 66.12 254 TYR A O 1
ATOM 2117 N N . VAL A 1 255 ? -5.822 -6.114 -9.902 1.00 61.50 255 VAL A N 1
ATOM 2118 C CA . VAL A 1 255 ? -5.546 -7.546 -10.073 1.00 61.50 255 VAL A CA 1
ATOM 2119 C C . VAL A 1 255 ? -6.488 -8.350 -9.179 1.00 61.50 255 VAL A C 1
ATOM 2121 O O . VAL A 1 255 ? -6.494 -8.201 -7.957 1.00 61.50 255 VAL A O 1
ATOM 2124 N N . LYS A 1 256 ? -7.263 -9.258 -9.784 1.00 58.28 256 LYS A N 1
ATOM 2125 C CA . LYS A 1 256 ? -8.121 -10.209 -9.060 1.00 58.28 256 LYS A CA 1
ATOM 2126 C C . LYS A 1 256 ? -7.241 -11.167 -8.244 1.00 58.28 256 LYS A C 1
ATOM 2128 O O . LYS A 1 256 ? -6.501 -11.986 -8.795 1.00 58.28 256 LYS A O 1
ATOM 2133 N N . PHE A 1 257 ? -7.304 -11.060 -6.916 1.00 59.22 257 PHE A N 1
ATOM 2134 C CA . PHE A 1 257 ? -6.490 -11.867 -6.006 1.00 59.22 257 PHE A CA 1
ATOM 2135 C C . PHE A 1 257 ? -6.881 -13.347 -6.065 1.00 59.22 257 PHE A C 1
ATOM 2137 O O . PHE A 1 257 ? -7.995 -13.725 -5.722 1.00 59.22 257 PHE A O 1
ATOM 2144 N N . LYS A 1 258 ? -5.924 -14.204 -6.449 1.00 52.94 258 LYS A N 1
ATOM 2145 C CA . LYS A 1 258 ? -6.066 -15.674 -6.421 1.00 52.94 258 LYS A CA 1
ATOM 2146 C C . LYS A 1 258 ? -5.512 -16.329 -5.148 1.00 52.94 258 LYS A C 1
ATOM 2148 O O . LYS A 1 258 ? -5.580 -17.548 -5.006 1.00 52.94 258 LYS A O 1
ATOM 2153 N N . ARG A 1 259 ? -4.916 -15.564 -4.222 1.00 57.53 259 ARG A N 1
ATOM 2154 C CA . ARG A 1 259 ? -4.349 -16.130 -2.985 1.00 57.53 259 ARG A CA 1
ATOM 2155 C C . ARG A 1 259 ? -5.483 -16.503 -2.026 1.00 57.53 259 ARG A C 1
ATOM 2157 O O . ARG A 1 259 ? -6.269 -15.643 -1.644 1.00 57.53 259 ARG A O 1
ATOM 2164 N N . LYS A 1 260 ? -5.536 -17.771 -1.595 1.00 56.50 260 LYS A N 1
ATOM 2165 C CA . LYS A 1 260 ? -6.404 -18.187 -0.481 1.00 56.50 260 LYS A CA 1
ATOM 2166 C C . LYS A 1 260 ? -6.018 -17.385 0.765 1.00 56.50 260 LYS A C 1
ATOM 2168 O O . LYS A 1 260 ? -4.842 -17.357 1.138 1.00 56.50 260 LYS A O 1
ATOM 2173 N N . ARG A 1 261 ? -7.000 -16.734 1.388 1.00 59.09 261 ARG A N 1
ATOM 2174 C CA . ARG A 1 261 ? -6.821 -15.971 2.627 1.00 59.09 261 ARG A CA 1
ATOM 2175 C C . ARG A 1 261 ? -6.397 -16.957 3.722 1.00 59.09 261 ARG A C 1
ATOM 2177 O O . ARG A 1 261 ? -7.170 -17.829 4.100 1.00 59.09 261 ARG A O 1
ATOM 2184 N N . LYS A 1 262 ? -5.140 -16.886 4.166 1.00 60.78 262 LYS A N 1
ATOM 2185 C CA . LYS A 1 262 ? -4.682 -17.594 5.372 1.00 60.78 262 LYS A CA 1
ATOM 2186 C C . LYS A 1 262 ? -5.000 -16.709 6.576 1.00 60.78 262 LYS A C 1
ATOM 2188 O O . LYS A 1 262 ? -4.770 -15.503 6.477 1.00 60.78 262 LYS A O 1
ATOM 2193 N N . LYS A 1 263 ? -5.504 -17.298 7.669 1.00 64.00 263 LYS A N 1
ATOM 2194 C CA . LYS A 1 263 ? -5.711 -16.592 8.943 1.00 64.00 263 LYS A CA 1
ATOM 2195 C C . LYS A 1 263 ? -4.404 -15.905 9.340 1.00 64.00 263 LYS A C 1
ATOM 2197 O O . LYS A 1 263 ? -3.334 -16.516 9.233 1.00 64.00 263 LYS A O 1
ATOM 2202 N N . ARG A 1 264 ? -4.473 -14.625 9.704 1.00 64.50 264 ARG A N 1
ATOM 2203 C CA . ARG A 1 264 ? -3.292 -13.882 10.141 1.00 64.50 264 ARG A CA 1
ATOM 2204 C C . ARG A 1 264 ? -2.894 -14.430 11.508 1.00 64.50 264 ARG A C 1
ATOM 2206 O O . ARG A 1 264 ? -3.698 -14.439 12.427 1.00 64.50 264 ARG A O 1
ATOM 2213 N N . ILE A 1 265 ? -1.661 -14.909 11.634 1.00 67.12 265 ILE A N 1
ATOM 2214 C CA . ILE A 1 265 ? -1.103 -15.262 12.940 1.00 67.12 265 ILE A CA 1
ATOM 2215 C C . ILE A 1 265 ? -0.508 -13.971 13.488 1.00 67.12 265 ILE A C 1
ATOM 2217 O O . ILE A 1 265 ? 0.557 -13.546 13.037 1.00 67.12 265 ILE A O 1
ATOM 2221 N N . MET A 1 266 ? -1.232 -13.303 14.383 1.00 71.88 266 MET A N 1
ATOM 2222 C CA . MET A 1 266 ? -0.672 -12.174 15.119 1.00 71.88 266 MET A CA 1
ATOM 2223 C C . MET A 1 266 ? 0.096 -12.662 16.333 1.00 71.88 266 MET A C 1
ATOM 2225 O O . MET A 1 266 ? -0.347 -13.552 17.057 1.00 71.88 266 MET A O 1
ATOM 2229 N N . ILE A 1 267 ? 1.267 -12.064 16.530 1.00 79.81 267 ILE A N 1
ATOM 2230 C CA . ILE A 1 267 ? 2.108 -12.349 17.685 1.00 79.81 267 ILE A CA 1
ATOM 2231 C C . ILE A 1 267 ? 1.517 -11.609 18.889 1.00 79.81 267 ILE A C 1
ATOM 2233 O O . ILE A 1 267 ? 0.948 -10.522 18.746 1.00 79.81 267 ILE A O 1
ATOM 2237 N N . LYS A 1 268 ? 1.638 -12.218 20.068 1.00 83.19 268 LYS A N 1
ATOM 2238 C CA . LYS A 1 268 ? 1.072 -11.754 21.337 1.00 83.19 268 LYS A CA 1
ATOM 2239 C C . LYS A 1 268 ? 1.352 -10.273 21.620 1.00 83.19 268 LYS A C 1
ATOM 2241 O O . LYS A 1 268 ? 0.460 -9.555 22.057 1.00 83.19 268 LYS A O 1
ATOM 2246 N N . GLU A 1 269 ? 2.552 -9.793 21.301 1.00 83.25 269 GLU A N 1
ATOM 2247 C CA . GLU A 1 269 ? 2.958 -8.400 21.511 1.00 83.25 269 GLU A CA 1
ATOM 2248 C C . GLU A 1 269 ? 2.082 -7.409 20.743 1.00 83.25 269 GLU A C 1
ATOM 2250 O O . GLU A 1 269 ? 1.749 -6.354 21.271 1.00 83.25 269 GLU A O 1
ATOM 2255 N N . GLN A 1 270 ? 1.675 -7.749 19.519 1.00 83.12 270 GLN A N 1
ATOM 2256 C CA . GLN A 1 270 ? 0.844 -6.861 18.713 1.00 83.12 270 GLN A CA 1
ATOM 2257 C C . GLN A 1 270 ? -0.606 -6.832 19.216 1.00 83.12 270 GLN A C 1
ATOM 2259 O O . GLN A 1 270 ? -1.242 -5.783 19.166 1.00 83.12 270 GLN A O 1
ATOM 2264 N N . LYS A 1 271 ? -1.133 -7.963 19.716 1.00 88.56 271 LYS A N 1
ATOM 2265 C CA . LYS A 1 271 ? -2.453 -7.988 20.373 1.00 88.56 271 LYS A CA 1
ATOM 2266 C C . LYS A 1 271 ? -2.452 -7.083 21.608 1.00 88.56 271 LYS A C 1
ATOM 2268 O O . LYS A 1 271 ? -3.354 -6.269 21.776 1.00 88.56 271 LYS A O 1
ATOM 2273 N N . LEU A 1 272 ? -1.396 -7.182 22.418 1.00 89.75 272 LEU A N 1
ATOM 2274 C CA . LEU A 1 272 ? -1.204 -6.347 23.602 1.00 89.75 272 LEU A CA 1
ATOM 2275 C C . LEU A 1 272 ? -1.105 -4.856 23.246 1.00 89.75 272 LEU A C 1
ATOM 2277 O O . LEU A 1 272 ? -1.715 -4.029 23.916 1.00 89.75 272 LEU A O 1
ATOM 2281 N N . GLU A 1 273 ? -0.376 -4.508 22.182 1.00 91.25 273 GLU A N 1
ATOM 2282 C CA . GLU A 1 273 ? -0.271 -3.125 21.697 1.00 91.25 273 GLU A CA 1
ATOM 2283 C C . GLU A 1 273 ? -1.652 -2.535 21.367 1.00 91.25 273 GLU A C 1
ATOM 2285 O O . GLU A 1 273 ? -1.963 -1.416 21.778 1.00 91.25 273 GLU A O 1
ATOM 2290 N N . TRP A 1 274 ? -2.502 -3.307 20.680 1.00 93.50 274 TRP A N 1
ATOM 2291 C CA . TRP A 1 274 ? -3.873 -2.903 20.369 1.00 93.50 274 TRP A CA 1
ATOM 2292 C C . TRP A 1 274 ? -4.745 -2.760 21.614 1.00 93.50 274 TRP A C 1
ATOM 2294 O O . TRP A 1 274 ? -5.435 -1.750 21.730 1.00 93.50 274 TRP A O 1
ATOM 2304 N N . LEU A 1 275 ? -4.695 -3.708 22.555 1.00 94.06 275 LEU A N 1
ATOM 2305 C CA . LEU A 1 275 ? -5.477 -3.621 23.795 1.00 94.06 275 LEU A CA 1
ATOM 2306 C C . LEU A 1 275 ? -5.132 -2.362 24.595 1.00 94.06 275 LEU A C 1
ATOM 2308 O O . LEU A 1 275 ? -6.032 -1.615 24.971 1.00 94.06 275 LEU A O 1
ATOM 2312 N N . ILE A 1 276 ? -3.838 -2.078 24.783 1.00 93.12 276 ILE A N 1
ATOM 2313 C CA . ILE A 1 276 ? -3.376 -0.863 25.473 1.00 93.12 276 ILE A CA 1
ATOM 2314 C C . ILE A 1 276 ? -3.891 0.389 24.753 1.00 93.12 276 ILE A C 1
ATOM 2316 O O . ILE A 1 276 ? -4.330 1.348 25.389 1.00 93.12 276 ILE A O 1
ATOM 2320 N N . ALA A 1 277 ? -3.829 0.408 23.420 1.00 94.38 277 ALA A N 1
ATOM 2321 C CA . ALA A 1 277 ? -4.284 1.550 22.640 1.00 94.38 277 ALA A CA 1
ATOM 2322 C C . ALA A 1 277 ? -5.796 1.780 22.771 1.00 94.38 277 ALA A C 1
ATOM 2324 O O . ALA A 1 277 ? -6.214 2.915 22.992 1.00 94.38 277 ALA A O 1
ATOM 2325 N N . ILE A 1 278 ? -6.604 0.720 22.686 1.00 95.38 278 ILE A N 1
ATOM 2326 C CA . ILE A 1 278 ? -8.064 0.788 22.834 1.00 95.38 278 ILE A CA 1
ATOM 2327 C C . ILE A 1 278 ? -8.434 1.242 24.252 1.00 95.38 278 ILE A C 1
ATOM 2329 O O . ILE A 1 278 ? -9.227 2.169 24.400 1.00 95.38 278 ILE A O 1
ATOM 2333 N N . GLU A 1 279 ? -7.797 0.690 25.289 1.00 93.94 279 GLU A N 1
ATOM 2334 C CA . GLU A 1 279 ? -8.032 1.098 26.680 1.00 93.94 279 GLU A CA 1
ATOM 2335 C C . GLU A 1 279 ? -7.716 2.587 26.901 1.00 93.94 279 GLU A C 1
ATOM 2337 O O . GLU A 1 279 ? -8.478 3.319 27.537 1.00 93.94 279 GLU A O 1
ATOM 2342 N N . ASN A 1 280 ? -6.603 3.067 26.342 1.00 92.50 280 ASN A N 1
ATOM 2343 C CA . ASN A 1 280 ? -6.218 4.473 26.434 1.00 92.50 280 ASN A CA 1
ATOM 2344 C C . ASN A 1 280 ? -7.196 5.394 25.694 1.00 92.50 280 ASN A C 1
ATOM 2346 O O . ASN A 1 280 ? -7.522 6.465 26.211 1.00 92.50 280 ASN A O 1
ATOM 2350 N N . LEU A 1 281 ? -7.681 4.982 24.519 1.00 92.25 281 LEU A N 1
ATOM 2351 C CA . LEU A 1 281 ? -8.695 5.725 23.770 1.00 92.25 281 LEU A CA 1
ATOM 2352 C C . LEU A 1 281 ? -10.016 5.797 24.530 1.00 92.25 281 LEU A C 1
ATOM 2354 O O . LEU A 1 281 ? -10.588 6.878 24.644 1.00 92.25 281 LEU A O 1
ATOM 2358 N N . HIS A 1 282 ? -10.466 4.684 25.107 1.00 92.81 282 HIS A N 1
ATOM 2359 C CA . HIS A 1 282 ? -11.674 4.661 25.921 1.00 92.81 282 HIS A CA 1
ATOM 2360 C C . HIS A 1 282 ? -11.536 5.569 27.156 1.00 92.81 282 HIS A C 1
ATOM 2362 O O . HIS A 1 282 ? -12.384 6.426 27.406 1.00 92.81 282 HIS A O 1
ATOM 2368 N N . LYS A 1 283 ? -10.403 5.507 27.871 1.00 90.81 283 LYS A N 1
ATOM 2369 C CA . LYS A 1 283 ? -10.100 6.432 28.982 1.00 90.81 283 LYS A CA 1
ATOM 2370 C C . LYS A 1 283 ? -10.093 7.899 28.541 1.00 90.81 283 LYS A C 1
ATOM 2372 O O . LYS A 1 283 ? -10.515 8.762 29.310 1.00 90.81 283 LYS A O 1
ATOM 2377 N N . GLU A 1 284 ? -9.594 8.203 27.342 1.00 88.94 284 GLU A N 1
ATOM 2378 C CA . GLU A 1 284 ? -9.641 9.553 26.767 1.00 88.94 284 GLU A CA 1
ATOM 2379 C C . GLU A 1 284 ? -11.092 10.011 26.547 1.00 88.94 284 GLU A C 1
ATOM 2381 O O . GLU A 1 284 ? -11.433 11.135 26.932 1.00 88.94 284 GLU A O 1
ATOM 2386 N N . ILE A 1 285 ? -11.939 9.128 26.006 1.00 88.88 285 ILE A N 1
ATOM 2387 C CA . ILE A 1 285 ? -13.372 9.357 25.773 1.00 88.88 285 ILE A CA 1
ATOM 2388 C C . ILE A 1 285 ? -14.109 9.654 27.086 1.00 88.88 285 ILE A C 1
ATOM 2390 O O . ILE A 1 285 ? -14.769 10.688 27.207 1.00 88.88 285 ILE A O 1
ATOM 2394 N N . VAL A 1 286 ? -13.925 8.808 28.102 1.00 86.94 286 VAL A N 1
ATOM 2395 C CA . VAL A 1 286 ? -14.579 8.956 29.412 1.00 86.94 286 VAL A CA 1
ATOM 2396 C C . VAL A 1 286 ? -14.132 10.236 30.128 1.00 86.94 286 VAL A C 1
ATOM 2398 O O . VAL A 1 286 ? -14.959 10.963 30.676 1.00 86.94 286 VAL A O 1
ATOM 2401 N N . LYS A 1 287 ? -12.829 10.559 30.113 1.00 83.06 287 LYS A N 1
ATOM 2402 C CA . LYS A 1 287 ? -12.279 11.710 30.857 1.00 83.06 287 LYS A CA 1
ATOM 2403 C C . LYS A 1 287 ? -12.652 13.067 30.268 1.00 83.06 287 LYS A C 1
ATOM 2405 O O . LYS A 1 287 ? -12.826 14.021 31.023 1.00 83.06 287 LYS A O 1
ATOM 2410 N N . LYS A 1 288 ? -12.691 13.194 28.940 1.00 71.44 288 LYS A N 1
ATOM 2411 C CA . LYS A 1 288 ? -12.895 14.492 28.273 1.00 71.44 288 LYS A CA 1
ATOM 2412 C C . LYS A 1 288 ? -14.368 14.776 27.927 1.00 71.44 288 LYS A C 1
ATOM 2414 O O . LYS A 1 288 ? -14.682 15.900 27.529 1.00 71.44 288 LYS A O 1
ATOM 2419 N N . GLY A 1 289 ? -15.277 13.812 28.112 1.00 66.12 289 GLY A N 1
ATOM 2420 C CA . GLY A 1 289 ? -16.725 13.998 27.958 1.00 66.12 289 GLY A CA 1
ATOM 2421 C C . GLY A 1 289 ? -17.119 14.683 26.637 1.00 66.12 289 GLY A C 1
ATOM 2422 O O . GLY A 1 289 ? -16.634 14.324 25.566 1.00 66.12 289 GLY A O 1
ATOM 2423 N N . ASN A 1 290 ? -17.974 15.712 26.707 1.00 57.00 290 ASN A N 1
ATOM 2424 C CA . ASN A 1 290 ? -18.481 16.445 25.532 1.00 57.00 290 ASN A CA 1
ATOM 2425 C C . ASN A 1 290 ? -17.464 17.404 24.872 1.00 57.00 290 ASN A C 1
ATOM 2427 O O . ASN A 1 290 ? -17.755 17.943 23.809 1.00 57.00 290 ASN A O 1
ATOM 2431 N N . SER A 1 291 ? -16.273 17.619 25.449 1.00 57.38 291 SER A N 1
ATOM 2432 C CA . SER A 1 291 ? -15.239 18.520 24.896 1.00 57.38 291 SER A CA 1
ATOM 2433 C C . SER A 1 291 ? -14.400 17.881 23.767 1.00 57.38 291 SER A C 1
ATOM 2435 O O . SER A 1 291 ? -13.522 18.534 23.203 1.00 57.38 291 SER A O 1
ATOM 2437 N N . ILE A 1 292 ? -14.653 16.612 23.425 1.00 58.75 292 ILE A N 1
ATOM 2438 C CA . ILE A 1 292 ? -13.870 15.801 22.468 1.00 58.75 292 ILE A CA 1
ATOM 2439 C C . ILE A 1 292 ? -14.243 16.047 21.005 1.00 58.75 292 ILE A C 1
ATOM 2441 O O . ILE A 1 292 ? -13.490 15.648 20.114 1.00 58.75 292 ILE A O 1
ATOM 2445 N N . THR A 1 293 ? -15.365 16.719 20.737 1.00 58.41 293 THR A N 1
ATOM 2446 C CA . THR A 1 293 ? -15.914 16.888 19.381 1.00 58.41 293 THR A CA 1
ATOM 2447 C C . THR A 1 293 ? -14.954 17.575 18.404 1.00 58.41 293 THR A C 1
ATOM 2449 O O . THR A 1 293 ? -15.102 17.406 17.200 1.00 58.41 293 THR A O 1
ATOM 2452 N N . GLU A 1 294 ? -13.940 18.303 18.889 1.00 61.53 294 GLU A N 1
ATOM 2453 C CA . GLU A 1 294 ? -12.877 18.877 18.045 1.00 61.53 294 GLU A CA 1
ATOM 2454 C C . GLU A 1 294 ? -11.756 17.886 17.674 1.00 61.53 294 GLU A C 1
ATOM 2456 O O . GLU A 1 294 ? -11.025 18.106 16.708 1.00 61.53 294 GLU A O 1
ATOM 2461 N N . THR A 1 295 ? -11.587 16.796 18.427 1.00 72.88 295 THR A N 1
ATOM 2462 C CA . THR A 1 295 ? -10.447 15.869 18.287 1.00 72.88 295 THR A CA 1
ATOM 2463 C C . THR A 1 295 ? -10.806 14.494 17.733 1.00 72.88 295 THR A C 1
ATOM 2465 O O . THR A 1 295 ? -9.936 13.840 17.158 1.00 72.88 295 THR A O 1
ATOM 2468 N N . MET A 1 296 ? -12.060 14.060 17.877 1.00 85.69 296 MET A N 1
ATOM 2469 C CA . MET A 1 296 ? -12.526 12.740 17.449 1.00 85.69 296 MET A CA 1
ATOM 2470 C C . MET A 1 296 ? -13.942 12.838 16.876 1.00 85.69 296 MET 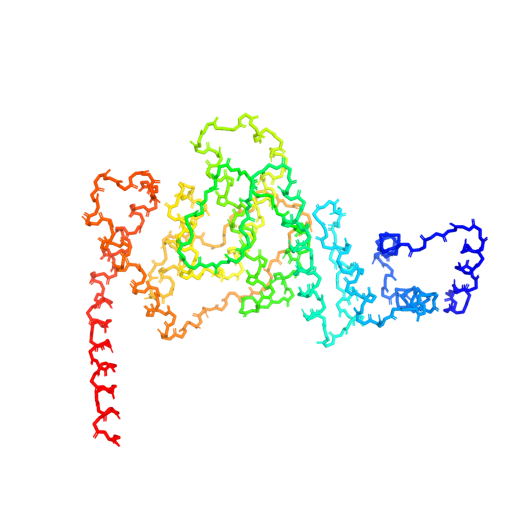A C 1
ATOM 2472 O O . MET A 1 296 ? -14.782 13.563 17.410 1.00 85.69 296 MET A O 1
ATOM 2476 N N . SER A 1 297 ? -14.214 12.112 15.792 1.00 89.19 297 SER A N 1
ATOM 2477 C CA . SER A 1 297 ? -15.553 12.038 15.216 1.00 89.19 297 SER A CA 1
ATOM 2478 C C . SER A 1 297 ? -16.481 11.227 16.123 1.00 89.19 297 SER A C 1
ATOM 2480 O O . SER A 1 297 ? -16.065 10.262 16.770 1.00 89.19 297 SER A O 1
ATOM 2482 N N . THR A 1 298 ? -17.768 11.576 16.132 1.00 89.94 298 THR A N 1
ATOM 2483 C CA . THR A 1 298 ? -18.785 10.821 16.879 1.00 89.94 298 THR A CA 1
ATOM 2484 C C . THR A 1 298 ? -18.855 9.366 16.423 1.00 89.94 298 THR A C 1
ATOM 2486 O O . THR A 1 298 ? -18.990 8.471 17.244 1.00 89.94 298 THR A O 1
ATOM 2489 N N . LYS A 1 299 ? -18.711 9.105 15.120 1.00 92.81 299 LYS A N 1
ATOM 2490 C CA . LYS A 1 299 ? -18.765 7.737 14.597 1.00 92.81 299 LYS A CA 1
ATOM 2491 C C . LYS A 1 299 ? -17.592 6.889 15.064 1.00 92.81 299 LYS A C 1
ATOM 2493 O O . LYS A 1 299 ? -17.806 5.774 15.517 1.00 92.81 299 LYS A O 1
ATOM 2498 N N . PHE A 1 300 ? -16.368 7.413 14.985 1.00 94.31 300 PHE A N 1
ATOM 2499 C CA . PHE A 1 300 ? -15.189 6.703 15.479 1.00 94.31 300 PHE A CA 1
ATOM 2500 C C . PHE A 1 300 ? -15.307 6.422 16.981 1.00 94.31 300 PHE A C 1
ATOM 2502 O O . PHE A 1 300 ? -14.976 5.325 17.420 1.00 94.31 300 PHE A O 1
ATOM 2509 N N . ARG A 1 301 ? -15.818 7.389 17.756 1.00 92.81 301 ARG A N 1
ATOM 2510 C CA . ARG A 1 301 ? -16.077 7.216 19.189 1.00 92.81 301 ARG A CA 1
ATOM 251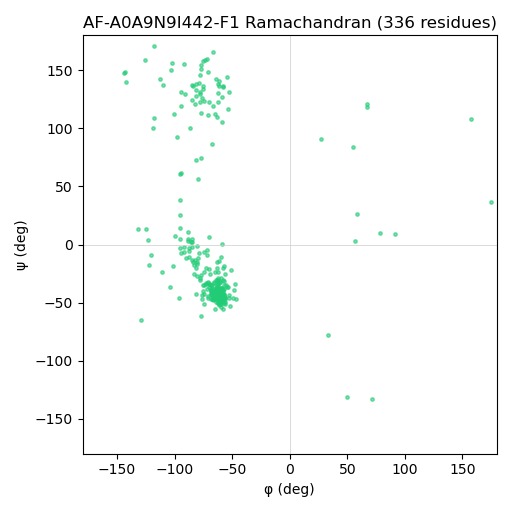1 C C . ARG A 1 301 ? -17.007 6.032 19.456 1.00 92.81 301 ARG A C 1
ATOM 2513 O O . ARG A 1 301 ? -16.636 5.174 20.246 1.00 92.81 301 ARG A O 1
ATOM 2520 N N . ASN A 1 302 ? -18.151 5.975 18.776 1.00 94.25 302 ASN A N 1
ATOM 2521 C CA . ASN A 1 302 ? -19.115 4.890 18.964 1.00 94.25 302 ASN A CA 1
ATOM 2522 C C . ASN A 1 302 ? -18.471 3.522 18.684 1.00 94.25 302 ASN A C 1
ATOM 2524 O O . ASN A 1 302 ? -18.608 2.612 19.485 1.00 94.25 302 ASN A O 1
ATOM 2528 N N . TYR A 1 303 ? -17.673 3.403 17.616 1.00 96.44 303 TYR A N 1
ATOM 2529 C CA . TYR A 1 303 ? -16.946 2.161 17.329 1.00 96.44 303 TYR A CA 1
ATOM 2530 C C . TYR A 1 303 ? -15.932 1.766 18.412 1.00 96.44 303 TYR A C 1
ATOM 2532 O O . TYR A 1 303 ? -15.704 0.576 18.624 1.00 96.44 303 TYR A O 1
ATOM 2540 N N . ILE A 1 304 ? -15.287 2.737 19.065 1.00 95.81 304 ILE A N 1
ATOM 2541 C CA . ILE A 1 304 ? -14.372 2.460 20.180 1.00 95.81 304 ILE A CA 1
ATOM 2542 C C . ILE A 1 304 ? -15.143 2.000 21.413 1.00 95.81 304 ILE A C 1
ATOM 2544 O O . ILE A 1 304 ? -14.700 1.047 22.041 1.00 95.81 304 ILE A O 1
ATOM 2548 N N . GLU A 1 305 ? -16.251 2.661 21.752 1.00 94.75 305 GLU A N 1
ATOM 2549 C CA . GLU A 1 305 ? -17.112 2.275 22.879 1.00 94.75 305 GLU A CA 1
ATOM 2550 C C . GLU A 1 305 ? -17.664 0.853 22.659 1.00 94.75 305 GLU A C 1
ATOM 2552 O O . GLU A 1 305 ? -17.411 -0.024 23.479 1.00 94.75 305 GLU A O 1
ATOM 2557 N N . ASP A 1 306 ? -18.253 0.577 21.489 1.00 96.00 306 ASP A N 1
ATOM 2558 C CA . ASP A 1 306 ? -18.781 -0.750 21.140 1.00 96.00 306 ASP A CA 1
ATOM 2559 C C . ASP A 1 306 ? -17.700 -1.846 21.202 1.00 96.00 306 ASP A C 1
ATOM 2561 O O . ASP A 1 306 ? -17.923 -2.935 21.731 1.00 96.00 306 ASP A O 1
ATOM 2565 N N . LEU A 1 307 ? -16.504 -1.580 20.658 1.00 96.88 307 LEU A N 1
ATOM 2566 C CA . LEU A 1 307 ? -15.403 -2.544 20.705 1.00 96.88 307 LEU A CA 1
ATOM 2567 C C . LEU A 1 307 ? -14.880 -2.742 22.132 1.00 96.88 307 LEU A C 1
ATOM 2569 O O . LEU A 1 307 ? -14.524 -3.863 22.490 1.00 96.88 307 LEU A O 1
ATOM 2573 N N . TYR A 1 308 ? -14.792 -1.672 22.924 1.00 96.44 308 TYR A N 1
ATOM 2574 C CA . TYR A 1 308 ? -14.330 -1.748 24.306 1.00 96.44 308 TYR A CA 1
ATOM 2575 C C . TYR A 1 308 ? -15.256 -2.636 25.136 1.00 96.44 308 TYR A C 1
ATOM 2577 O O . TYR A 1 308 ? -14.763 -3.560 25.779 1.00 96.44 308 TYR A O 1
ATOM 2585 N N . ASP A 1 309 ? -16.570 -2.434 25.028 1.00 95.75 309 ASP A N 1
ATOM 2586 C CA . ASP A 1 309 ? -17.574 -3.235 25.731 1.00 95.75 309 ASP A CA 1
ATOM 2587 C C . ASP A 1 309 ? -17.472 -4.721 25.356 1.00 95.75 309 ASP A C 1
ATOM 2589 O O . ASP A 1 309 ? -17.548 -5.597 26.217 1.00 95.75 309 ASP A O 1
ATOM 2593 N N . ILE A 1 310 ? -17.257 -5.038 24.073 1.00 96.00 310 ILE A N 1
ATOM 2594 C CA . ILE A 1 310 ? -17.041 -6.425 23.633 1.00 96.00 310 ILE A CA 1
ATOM 2595 C C . ILE A 1 310 ? -15.789 -7.013 24.299 1.00 96.00 310 ILE A C 1
ATOM 2597 O O . ILE A 1 310 ? -15.833 -8.121 24.825 1.00 96.00 310 ILE A O 1
ATOM 2601 N N . LEU A 1 311 ? -14.671 -6.284 24.288 1.00 95.38 311 LEU A N 1
ATOM 2602 C CA . LEU A 1 311 ? -13.405 -6.774 24.838 1.00 95.38 311 LEU A CA 1
ATOM 2603 C C . LEU A 1 311 ? -13.428 -6.905 26.365 1.00 95.38 311 LEU A C 1
ATOM 2605 O O . LEU A 1 311 ? -12.793 -7.811 26.906 1.00 95.38 311 LEU A O 1
ATOM 2609 N N . GLU A 1 312 ? -14.146 -6.020 27.052 1.00 94.31 312 GLU A N 1
ATOM 2610 C CA . GLU A 1 312 ? -14.356 -6.084 28.498 1.00 94.31 312 GLU A CA 1
ATOM 2611 C C . GLU A 1 312 ? -15.200 -7.303 28.880 1.00 94.31 312 GLU A C 1
ATOM 2613 O O . GLU A 1 312 ? -14.784 -8.079 29.736 1.00 94.31 312 GLU A O 1
ATOM 2618 N N . ASN A 1 313 ? -16.319 -7.537 28.187 1.00 94.25 313 ASN A N 1
ATOM 2619 C CA . ASN A 1 313 ? -17.186 -8.692 28.445 1.00 94.25 313 ASN A CA 1
ATOM 2620 C C . ASN A 1 313 ? -16.493 -10.041 28.194 1.00 94.25 313 ASN A C 1
ATOM 2622 O O . ASN A 1 313 ? -16.803 -11.028 28.857 1.00 94.25 313 ASN A O 1
ATOM 2626 N N . GLU A 1 314 ? -15.549 -10.085 27.254 1.00 94.19 314 GLU A N 1
ATOM 2627 C CA . GLU A 1 314 ? -14.748 -11.276 26.944 1.00 94.19 314 GLU A CA 1
ATOM 2628 C C . GLU A 1 314 ? -13.498 -11.411 27.844 1.00 94.19 314 GLU A C 1
ATOM 2630 O O . GLU A 1 314 ? -12.714 -12.343 27.680 1.00 94.19 314 GLU A O 1
ATOM 2635 N N . GLY A 1 315 ? -13.289 -10.499 28.804 1.00 91.75 315 GLY A N 1
ATOM 2636 C CA . GLY A 1 315 ? -12.226 -10.596 29.813 1.00 91.75 315 GLY A CA 1
ATOM 2637 C C . GLY A 1 315 ? -10.819 -10.205 29.341 1.00 91.75 315 GLY A C 1
ATOM 2638 O O . GLY A 1 315 ? -9.850 -10.378 30.084 1.00 91.75 315 GLY A O 1
ATOM 2639 N N . PHE A 1 316 ? -10.660 -9.624 28.144 1.00 91.88 316 PHE A N 1
ATOM 2640 C CA . PHE A 1 316 ? -9.332 -9.305 27.590 1.00 91.88 316 PHE A CA 1
ATOM 2641 C C . PHE A 1 316 ? -8.537 -8.296 28.433 1.00 91.88 316 PHE A C 1
ATOM 2643 O O . PHE A 1 316 ? -7.303 -8.336 28.456 1.00 91.88 316 PHE A O 1
ATOM 2650 N N . PHE A 1 317 ? -9.212 -7.374 29.124 1.00 89.25 317 PHE A N 1
ATOM 2651 C CA . PHE A 1 317 ? -8.537 -6.379 29.963 1.00 89.25 317 PHE A CA 1
ATOM 2652 C C . PHE A 1 317 ? -8.064 -6.950 31.310 1.00 89.25 317 PHE A C 1
ATOM 2654 O O . PHE A 1 317 ? -7.033 -6.510 31.821 1.00 89.25 317 PHE A O 1
ATOM 2661 N N . GLU A 1 318 ? -8.736 -7.971 31.848 1.00 87.06 318 GLU A N 1
ATOM 2662 C CA . GLU A 1 318 ? -8.290 -8.681 33.056 1.00 87.06 318 GLU A CA 1
ATOM 2663 C C . GLU A 1 318 ? -7.012 -9.492 32.777 1.00 87.06 318 GLU A C 1
ATOM 2665 O O . GLU A 1 318 ? -6.042 -9.456 33.548 1.00 87.06 318 GLU A O 1
ATOM 2670 N N . GLU A 1 319 ? -6.966 -10.163 31.620 1.00 82.62 319 GLU A N 1
ATOM 2671 C CA . GLU A 1 319 ? -5.763 -10.847 31.132 1.00 82.62 319 GLU A CA 1
ATOM 2672 C C . GLU A 1 319 ? -4.598 -9.864 30.949 1.00 82.62 319 GLU A C 1
ATOM 2674 O O . GLU A 1 319 ? -3.471 -10.121 31.388 1.00 82.62 319 GLU A O 1
ATOM 2679 N N . LEU A 1 320 ? -4.872 -8.699 30.354 1.00 80.88 320 LEU A N 1
ATOM 2680 C CA . LEU A 1 320 ? -3.889 -7.636 30.156 1.00 80.88 320 LEU A CA 1
ATOM 2681 C C . LEU A 1 320 ? -3.311 -7.122 31.478 1.00 80.88 320 LEU A C 1
ATOM 2683 O O . LEU A 1 320 ? -2.093 -6.951 31.588 1.00 80.88 320 LEU A O 1
ATOM 2687 N N . GLN A 1 321 ? -4.158 -6.890 32.482 1.00 81.44 321 GLN A N 1
ATOM 2688 C CA . GLN A 1 321 ? -3.710 -6.438 33.795 1.00 81.44 321 GLN A CA 1
ATOM 2689 C C . GLN A 1 321 ? -2.767 -7.466 34.436 1.00 81.44 321 GLN A C 1
ATOM 2691 O O . GLN A 1 321 ? -1.665 -7.113 34.867 1.00 81.44 321 GLN A O 1
ATOM 2696 N N . THR A 1 322 ? -3.144 -8.745 34.390 1.00 83.62 322 THR A N 1
ATOM 2697 C CA . THR A 1 322 ? -2.324 -9.856 34.892 1.00 83.62 322 THR A CA 1
ATOM 2698 C C . THR A 1 322 ? -0.953 -9.903 34.200 1.00 83.62 322 THR A C 1
ATOM 2700 O O . THR A 1 322 ? 0.088 -10.055 34.847 1.00 83.62 322 THR A O 1
ATOM 2703 N N . GLU A 1 323 ? -0.906 -9.714 32.878 1.00 81.25 323 GLU A N 1
ATOM 2704 C CA . GLU A 1 323 ? 0.351 -9.704 32.120 1.00 81.25 323 GLU A CA 1
ATOM 2705 C C . GLU A 1 323 ? 1.265 -8.521 32.448 1.00 81.25 323 GLU A C 1
ATOM 2707 O O . GLU A 1 323 ? 2.493 -8.675 32.507 1.00 81.25 323 GLU A O 1
ATOM 2712 N N . LEU A 1 324 ? 0.694 -7.332 32.651 1.00 80.12 324 LEU A N 1
ATOM 2713 C CA . LEU A 1 324 ? 1.454 -6.145 33.035 1.00 80.12 324 LEU A CA 1
ATOM 2714 C C . LEU A 1 324 ? 2.058 -6.305 34.437 1.00 80.12 324 LEU A C 1
ATOM 2716 O O . LEU A 1 324 ? 3.230 -5.977 34.644 1.00 80.12 324 LEU A O 1
ATOM 2720 N N . GLU A 1 325 ? 1.307 -6.874 35.378 1.00 82.94 325 GLU A N 1
ATOM 2721 C CA . GLU A 1 325 ? 1.776 -7.180 36.734 1.00 82.94 325 GLU A CA 1
ATOM 2722 C C . GLU A 1 325 ? 2.915 -8.221 36.730 1.00 82.94 325 GLU A C 1
ATOM 2724 O O . GLU A 1 325 ? 3.947 -8.039 37.393 1.00 82.94 325 GLU A O 1
ATOM 2729 N N . MET A 1 326 ? 2.811 -9.267 35.901 1.00 79.50 326 MET A N 1
ATOM 2730 C CA . MET A 1 326 ? 3.889 -10.247 35.708 1.00 79.50 326 MET A CA 1
ATOM 2731 C C . MET A 1 326 ? 5.156 -9.629 35.094 1.00 79.50 326 MET A C 1
ATOM 2733 O O . MET A 1 326 ? 6.271 -9.912 35.539 1.00 79.50 326 MET A O 1
ATOM 2737 N N . LYS A 1 327 ? 5.031 -8.745 34.095 1.00 77.75 327 LYS A N 1
ATOM 2738 C CA . LYS A 1 327 ? 6.197 -8.053 33.508 1.00 77.75 327 LYS A CA 1
ATOM 2739 C C . LYS A 1 327 ? 6.881 -7.122 34.510 1.00 77.75 327 LYS A C 1
ATOM 2741 O O . LYS A 1 327 ? 8.114 -7.054 34.546 1.00 77.75 327 LYS A O 1
ATOM 2746 N N . ASN A 1 328 ? 6.102 -6.427 35.334 1.00 73.75 328 ASN A N 1
ATOM 2747 C CA . ASN A 1 328 ? 6.628 -5.522 36.352 1.00 73.75 328 ASN A CA 1
ATOM 2748 C C . ASN A 1 328 ? 7.384 -6.277 37.452 1.00 73.75 328 ASN A C 1
ATOM 2750 O O . ASN A 1 328 ? 8.497 -5.882 37.802 1.00 73.75 328 ASN A O 1
ATOM 2754 N N . SER A 1 329 ? 6.851 -7.403 37.930 1.00 71.56 329 SER A N 1
ATOM 2755 C CA . SER A 1 329 ? 7.538 -8.248 38.917 1.00 71.56 329 SER A CA 1
ATOM 2756 C C . SER A 1 329 ? 8.859 -8.822 38.378 1.00 71.56 329 SER A C 1
ATOM 2758 O O . SER A 1 329 ? 9.890 -8.713 39.042 1.00 71.56 329 SER A O 1
ATOM 2760 N N . LEU A 1 330 ? 8.894 -9.321 37.138 1.00 68.25 330 LEU A N 1
ATOM 2761 C CA . LEU A 1 330 ? 10.123 -9.798 36.478 1.00 68.25 330 LEU A CA 1
ATOM 2762 C C . LEU A 1 330 ? 11.208 -8.714 36.334 1.00 68.25 330 LEU A C 1
ATOM 2764 O O . LEU A 1 330 ? 12.397 -8.994 36.513 1.00 68.25 330 LEU A O 1
ATOM 2768 N N . ASN A 1 331 ? 10.821 -7.472 36.031 1.00 65.00 331 ASN A N 1
ATOM 2769 C CA . ASN A 1 331 ? 11.758 -6.349 35.942 1.00 65.00 331 ASN A CA 1
ATOM 2770 C C . ASN A 1 331 ? 12.297 -5.916 37.315 1.00 65.00 331 ASN A C 1
ATOM 2772 O O . ASN A 1 331 ? 13.463 -5.529 37.414 1.00 65.00 331 ASN A O 1
ATOM 2776 N N . ILE A 1 332 ? 11.491 -6.029 38.375 1.00 58.09 332 ILE A N 1
ATOM 2777 C CA . ILE A 1 332 ? 11.932 -5.805 39.759 1.00 58.09 332 ILE A CA 1
ATOM 2778 C C . ILE A 1 332 ? 12.966 -6.869 40.163 1.00 58.09 332 ILE A C 1
ATOM 2780 O O . ILE A 1 332 ? 14.038 -6.520 40.654 1.00 58.09 332 ILE A O 1
ATOM 2784 N N . PHE A 1 333 ? 12.727 -8.148 39.857 1.00 46.25 333 PHE A N 1
ATOM 2785 C CA . PHE A 1 333 ? 13.691 -9.224 40.134 1.00 46.25 333 PHE A CA 1
ATOM 2786 C C . PHE A 1 333 ? 15.024 -9.068 39.384 1.00 46.25 333 PHE A C 1
ATOM 2788 O O . PHE A 1 333 ? 16.073 -9.419 39.925 1.00 46.25 333 PHE A O 1
ATOM 2795 N N . LYS A 1 334 ? 15.018 -8.518 38.162 1.00 50.84 334 LYS A N 1
ATOM 2796 C CA . LYS A 1 334 ? 16.256 -8.202 37.426 1.00 50.84 334 LYS A CA 1
ATOM 2797 C C . LYS A 1 334 ? 17.027 -7.025 38.028 1.00 50.84 334 LYS A C 1
ATOM 2799 O O . LYS A 1 334 ? 18.251 -7.037 37.974 1.00 50.84 334 LYS A O 1
ATOM 2804 N N . LYS A 1 335 ? 16.340 -6.043 38.622 1.00 51.75 335 LYS A N 1
ATOM 2805 C CA . LYS A 1 335 ? 16.973 -4.906 39.313 1.00 51.75 335 LYS A CA 1
ATOM 2806 C C . LYS A 1 335 ? 17.574 -5.265 40.674 1.00 51.75 335 LYS A C 1
ATOM 2808 O O . LYS A 1 335 ? 18.462 -4.558 41.115 1.00 51.75 335 LYS A O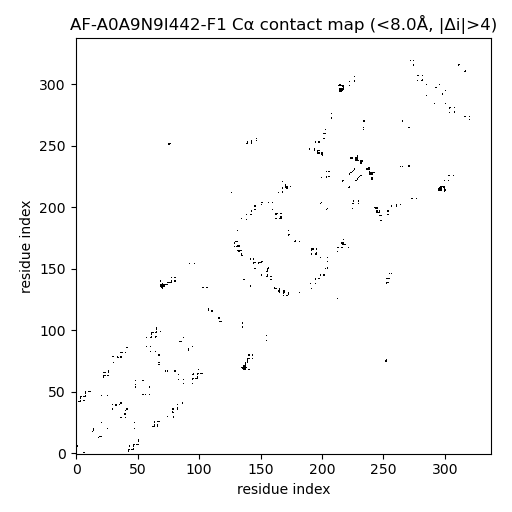 1
ATOM 2813 N N . ILE A 1 336 ? 17.107 -6.334 41.322 1.00 53.84 336 ILE A N 1
ATOM 2814 C CA . ILE A 1 336 ? 17.618 -6.800 42.628 1.00 53.84 336 ILE A CA 1
ATOM 2815 C C . ILE A 1 336 ? 18.862 -7.706 42.474 1.00 53.84 336 ILE A C 1
ATOM 2817 O O . ILE A 1 336 ? 19.556 -7.983 43.446 1.00 53.84 336 ILE A O 1
ATOM 2821 N N . LYS A 1 337 ? 19.158 -8.181 41.254 1.00 45.16 337 LYS A N 1
ATOM 2822 C CA . LYS A 1 337 ? 20.310 -9.054 40.941 1.00 45.16 337 LYS A CA 1
ATOM 2823 C C . LYS A 1 337 ? 21.526 -8.326 40.335 1.00 45.16 337 LYS A C 1
ATOM 2825 O O . LYS A 1 337 ? 22.465 -9.001 39.914 1.00 45.16 337 LYS A O 1
ATOM 2830 N N . LEU A 1 338 ? 21.500 -6.996 40.281 1.00 41.47 338 LEU A N 1
ATOM 2831 C CA . LEU A 1 338 ? 22.637 -6.114 39.983 1.00 41.47 338 LEU A CA 1
ATOM 2832 C C . LEU A 1 338 ? 22.958 -5.320 41.246 1.00 41.47 338 LEU A C 1
ATOM 2834 O O . LEU A 1 338 ? 24.158 -5.045 41.453 1.00 41.47 338 LEU A O 1
#

Radius of gyration: 24.17 Å; Cα contacts (8 Å, |Δi|>4): 297; chains: 1; bounding box: 48×45×77 Å

Foldseek 3Di:
DDALVNLLVVVVVVVVVVDDCALLNLLVVCVVCLVPCVPCVVSSLSSVCVVVVVDDPLRSLLSNLLNQFAAPDPDQDCSSVVSSCVVCDPCSLVSNVVSLVVLVVVVQVVVVPDDRDDDDPDLDDDHDLPDAQDQGTHLLVLLNCLVPDDPVDPSVVVSLVRLLLNLLSVQLCVPPVVCVVVPVCVVVVLVSLQSNLLNLQSPDNDALSCVQSCQAGDDCSNLLSVQQPVLCLLVVHDHPDDDNDDRPDPRSSHDDDPDDDDRDDDDPVRNLRVVVSLVVVVVVCVVCPPVCVVRGPPNNVVSSVVSVVVCVVVCVVVVSVVVVVVVVVVVVVVVVVD

Secondary structure (DSSP, 8-state):
---HHHHHHHHHHHHHTT----HHHHHHHHHHTGGGHHHHHHHHHHHHHHH-TTS-HHHHHHHHHHHHTBTT-----SHHHHHHHHHHGGGHHHHHHHHHHHHHHHHHHHTTTSS---SS--TT------S----SB-HHHHHHHHHHS-TTSHHHHHHHHHHHHHHHHHHHHHHTSGGGG-GGGHHHHHHHHHHHHHHHHHH----GGGHHHHTT---HHHHHIIIIIIHHHHTTPPP-SPSSPPPS---TTS----S--PPP---HHHHHHHHHHHHHHHHHHHHHGGGGGGTS-HHHHHHHHHHHHHHHHTTHHHHHHHHHHHHHHHHHHHHTT-

pLDDT: mean 81.5, std 17.34, range [28.78, 96.88]

Mean predicted aligned error: 9.48 Å

Sequence (338 aa):
MPTVKEIIDRLQELLNLGFNPTNEVILDILQLFENRLNHIGERIIHSFISIRRNETHDEFYRKIVGEAIKSERNLKKTEVLNFLDKMIGNKSKFIFMDAMLLFREKSSFRSIGGTKIINSVQPNSKINFHYYKPLLFNLTFYNWILVKFTENSEIANLAFNDILETRISLDICQNTKEFSSCKFIGAKFTEICNIFKVYCNIKNFFIVSHLELLKKVSHEDILRPLFEFYLLDIFDLPTTFKMPMQIADDDNIYVKFKRKRKKRIMIKEQKLEWLIAIENLHKEIVKKGNSITETMSTKFRNYIEDLYDILENEGFFEELQTELEMKNSLNIFKKIKL